Protein AF-A0AAX6NCX7-F1 (afdb_monomer)

Solvent-accessible surface area (backbone atoms only — not comparable to full-atom values): 15356 Å² total; per-residue (Å²): 140,81,82,89,71,84,80,75,79,67,71,66,63,54,55,57,52,48,56,51,50,53,52,51,50,48,52,52,42,37,77,71,72,25,29,33,39,35,42,29,60,73,48,82,56,51,70,58,30,61,74,70,73,29,43,77,45,50,47,28,77,87,44,88,51,24,52,29,73,63,57,78,76,55,36,73,68,88,48,101,63,57,67,45,56,51,61,51,48,47,51,52,44,51,45,50,51,51,49,69,64,30,75,85,61,80,78,50,75,61,33,50,52,34,44,55,49,17,49,50,53,34,37,48,74,67,27,43,48,60,92,42,73,62,68,60,99,86,52,48,84,43,83,51,103,79,39,67,31,51,35,99,44,79,68,78,67,64,36,44,58,48,41,37,56,35,17,52,77,34,79,62,16,28,68,57,33,60,74,46,36,46,39,43,82,37,91,53,26,55,45,39,42,71,60,74,70,84,80,85,56,55,36,34,35,41,26,37,47,75,42,59,80,88,44,47,45,44,52,53,43,47,49,50,51,53,53,49,48,54,52,69,38,57,86,77,57,45,33,39,38,35,37,54,72,42,67,57,31,56,70,24,70,63,44,30,52,48,54,50,51,47,63,75,47,30,64,82,54,44,25,47,69,49,106

Sequence (275 aa):
MDSLVPRYKYSESWGRTKSYFVKLEAIRHYLMGTRVIVIDPQNEYRAITESLGGQFINLSSNSKDRINPLEITADVELEEDARGFLSTKIMDVFLIIQVMLGKDKKLSANEKRAILYAIQKMYERFGITDAGYQMNAEDELVINEEFIMVGNSSQKMPTLSDLDTSMREIKDSSEIAKELEPFVNGVMDLFNGETNVDLNNDFVVFGIRDLEQSMTDVAMFICLEFIWNKIKSGDKKRRLIIVDEAWIMLKNESSGRFLEKVAKTARKFNAGLIR

pLDDT: mean 82.07, std 19.24, range [32.5, 98.12]

Organism: Priestia aryabhattai (NCBI:txid412384)

Radius of gyration: 20.55 Å; Cα contacts (8 Å, |Δi|>4): 402; chains: 1; bounding box: 65×67×47 Å

Mean predicted aligned error: 8.97 Å

InterPro domains:
  IPR027417 P-loop containing nucleoside triphosphate hydrolase [G3DSA:3.40.50.300] (13-275)
  IPR027417 P-loop containing nucleoside triphosphate hydrolase [SSF52540] (18-274)
  IPR043964 TraG, P-loop domain [PF19044] (15-271)

Secondary structure (DSSP, 8-state):
---------THHHHHHHHHHHHHHHHHHHHHTT-EEEEEETT-TTHHHHHHTT-EEEE-STT-S----TTPPPS---SSTT-TTHHHHHHHHHHHHHHHHT-TT----HHHHHHHHHHHHHHHHHTTEETTEE---TT--EEEETTEEEETTB-PPPP-HHHHHHHHHTSHHHHHHHHHHHHHHTSTTGGGSS-------SSEEEEE-TTS-TTTHHHHHHHHHHHHHHHHHHS----EEEEETTTTTGGGSHHHHHHHHHHHHHGGGGTEEEE-

Foldseek 3Di:
DDDPDDPDPPPPVVQVVVVVVVVVVQVVCVVVQAQEEEEAQACPCVVVCVVVVHAEQEQALPDPAAFALQDAFPFPPPDPVLQCSLVVSLVLVLLLLLVLLPQVDDADPLQSVLLSVLSQVLCVVLQQDSVGRDADPPWDFDDDLGDTGGHPDDRDTAFLQSSLVSQCVGPSRNVSSVSCCCCAPRSNVRNGDDGDDDSPGSYYYYYHNNDDLSCSLSSLSSSVSVVVSVLVRDDLGAYEYEYPPLVSLVSHPSSVVVLVVCCVCQVVSNYHYHD

Structure (mmCIF, N/CA/C/O backbone):
data_AF-A0AAX6NCX7-F1
#
_entry.id   AF-A0AAX6NCX7-F1
#
loop_
_atom_site.group_PDB
_atom_site.id
_atom_site.type_symbol
_atom_site.label_atom_id
_atom_site.label_alt_id
_atom_site.label_comp_id
_atom_site.label_asym_id
_atom_site.label_entity_id
_atom_site.label_seq_id
_atom_site.pdbx_PDB_ins_code
_atom_site.Cartn_x
_atom_site.Cartn_y
_atom_site.Cartn_z
_atom_site.occupancy
_atom_site.B_iso_or_equiv
_atom_site.auth_seq_id
_atom_site.auth_comp_id
_atom_site.auth_asym_id
_atom_site.auth_atom_id
_atom_site.pdbx_PDB_model_num
ATOM 1 N N . MET A 1 1 ? 40.650 43.870 -6.051 1.00 38.59 1 MET A N 1
ATOM 2 C CA . MET A 1 1 ? 40.910 42.458 -6.405 1.00 38.59 1 MET A CA 1
ATOM 3 C C . MET A 1 1 ? 39.961 41.620 -5.569 1.00 38.59 1 MET A C 1
ATOM 5 O O . MET A 1 1 ? 40.368 41.060 -4.564 1.00 38.59 1 MET A O 1
ATOM 9 N N . ASP A 1 2 ? 38.683 41.625 -5.947 1.00 35.78 2 ASP A N 1
ATOM 10 C CA . ASP A 1 2 ? 37.666 40.790 -5.313 1.00 35.78 2 ASP A CA 1
ATOM 11 C C . ASP A 1 2 ? 37.560 39.479 -6.084 1.00 35.78 2 ASP A C 1
ATOM 13 O O . ASP A 1 2 ? 37.472 39.448 -7.312 1.00 35.78 2 ASP A O 1
ATOM 17 N N . SER A 1 3 ? 37.661 38.391 -5.336 1.00 35.97 3 SER A N 1
ATOM 18 C CA . SER A 1 3 ? 37.755 37.019 -5.805 1.00 35.97 3 SER A CA 1
ATOM 19 C C . SER A 1 3 ? 36.477 36.556 -6.513 1.00 35.97 3 SER A C 1
ATOM 21 O O . SER A 1 3 ? 35.450 36.316 -5.875 1.00 35.97 3 SER A O 1
ATOM 23 N N . LEU A 1 4 ? 36.576 36.338 -7.825 1.00 47.03 4 LEU A N 1
ATOM 24 C CA . LEU A 1 4 ? 35.671 35.495 -8.606 1.00 47.03 4 LEU A CA 1
ATOM 25 C C . LEU A 1 4 ? 35.903 34.023 -8.229 1.00 47.03 4 LEU A C 1
ATOM 27 O O . LEU A 1 4 ? 36.711 33.336 -8.847 1.00 47.03 4 LEU A O 1
ATOM 31 N N . VAL A 1 5 ? 35.190 33.531 -7.216 1.00 39.12 5 VAL A N 1
ATOM 32 C CA . VAL A 1 5 ? 35.013 32.086 -7.005 1.00 39.12 5 VAL A CA 1
ATOM 33 C C . VAL A 1 5 ? 33.577 31.739 -7.397 1.00 39.12 5 VAL A C 1
ATOM 35 O O . VAL A 1 5 ? 32.645 32.165 -6.708 1.00 39.12 5 VAL A O 1
ATOM 38 N N . PRO A 1 6 ? 33.349 30.986 -8.487 1.00 38.53 6 PRO A N 1
ATOM 39 C CA . PRO A 1 6 ? 32.013 30.539 -8.846 1.00 38.53 6 PRO A CA 1
ATOM 40 C C . PRO A 1 6 ? 31.514 29.559 -7.779 1.00 38.53 6 PRO A C 1
ATOM 42 O O . PRO A 1 6 ? 32.067 28.471 -7.610 1.00 38.53 6 PRO A O 1
ATOM 45 N N . ARG A 1 7 ? 30.449 29.920 -7.055 1.00 34.31 7 ARG A N 1
ATOM 46 C CA . ARG A 1 7 ? 29.683 28.947 -6.265 1.00 34.31 7 ARG A CA 1
ATOM 47 C C . ARG A 1 7 ? 28.872 28.095 -7.236 1.00 34.31 7 ARG A C 1
ATOM 49 O O . ARG A 1 7 ? 27.743 28.437 -7.574 1.00 34.31 7 ARG A O 1
ATOM 56 N N . TYR A 1 8 ? 29.453 26.994 -7.699 1.00 36.81 8 TYR A N 1
ATOM 57 C CA . TYR A 1 8 ? 28.692 25.956 -8.384 1.00 36.81 8 TYR A CA 1
ATOM 58 C C . TYR A 1 8 ? 27.631 25.406 -7.417 1.00 36.81 8 TYR A C 1
ATOM 60 O O . TYR A 1 8 ? 27.950 24.898 -6.340 1.00 36.81 8 TYR A O 1
ATOM 68 N N . LYS A 1 9 ? 26.351 25.540 -7.782 1.00 40.66 9 LYS A N 1
ATOM 69 C CA . LYS A 1 9 ? 25.231 24.868 -7.110 1.00 40.66 9 LYS A CA 1
ATOM 70 C C . LYS A 1 9 ? 25.334 23.363 -7.388 1.00 40.66 9 LYS A C 1
ATOM 72 O O . LYS A 1 9 ? 24.826 22.874 -8.388 1.00 40.66 9 LYS A O 1
ATOM 77 N N . TYR A 1 10 ? 26.000 22.625 -6.504 1.00 36.09 10 TYR A N 1
ATOM 78 C CA . TYR A 1 10 ? 26.188 21.172 -6.624 1.00 36.09 10 TYR A CA 1
ATOM 79 C C . TYR A 1 10 ? 24.926 20.331 -6.328 1.00 36.09 10 TYR A C 1
ATOM 81 O O . TYR A 1 10 ? 24.960 19.116 -6.512 1.00 36.09 10 TYR A O 1
ATOM 89 N N . SER A 1 11 ? 23.803 20.925 -5.906 1.00 44.75 11 SER A N 1
ATOM 90 C CA . SER A 1 11 ? 22.639 20.161 -5.423 1.00 44.75 11 SER A CA 1
ATOM 91 C C . SER A 1 11 ? 21.814 19.474 -6.521 1.00 44.75 11 SER A C 1
ATOM 93 O O . SER A 1 11 ? 21.299 18.387 -6.286 1.00 44.75 11 SER A O 1
ATOM 95 N N . GLU A 1 12 ? 21.706 20.044 -7.725 1.00 39.50 12 GLU A N 1
ATOM 96 C CA . GLU A 1 12 ? 20.845 19.489 -8.793 1.00 39.50 12 GLU A CA 1
ATOM 97 C C . GLU A 1 12 ? 21.501 18.332 -9.570 1.00 39.50 12 GLU A C 1
ATOM 99 O O . GLU A 1 12 ? 20.822 17.416 -10.034 1.00 39.50 12 GLU A O 1
ATOM 104 N N . SER A 1 13 ? 22.835 18.321 -9.672 1.00 41.00 13 SER A N 1
ATOM 105 C CA . SER A 1 13 ? 23.587 17.284 -10.405 1.00 41.00 13 SER A CA 1
ATOM 106 C C . SER A 1 13 ? 23.524 15.897 -9.745 1.00 41.00 13 SER A C 1
ATOM 108 O O . SER A 1 13 ? 23.542 14.866 -10.425 1.00 41.00 13 SER A O 1
ATOM 110 N N . TRP A 1 14 ? 23.397 15.866 -8.415 1.00 48.97 14 TRP A N 1
ATOM 111 C CA . TRP A 1 14 ? 23.360 14.634 -7.627 1.00 48.97 14 TRP A CA 1
ATOM 112 C C . TRP A 1 14 ? 22.023 13.893 -7.752 1.00 48.97 14 TRP A C 1
ATOM 114 O O . TRP A 1 14 ? 22.018 12.664 -7.767 1.00 48.97 14 TRP A O 1
ATOM 124 N N . GLY A 1 15 ? 20.908 14.620 -7.904 1.00 54.19 15 GLY A N 1
ATOM 125 C CA . GLY A 1 15 ? 19.582 14.025 -8.119 1.00 54.19 15 GLY A CA 1
ATOM 126 C C . GLY A 1 15 ? 19.496 13.268 -9.447 1.00 54.19 15 GLY A C 1
ATOM 127 O O . GLY A 1 15 ? 19.152 12.089 -9.470 1.00 54.19 15 GLY A O 1
ATOM 128 N N . ARG A 1 16 ? 19.940 13.898 -10.545 1.00 58.62 16 ARG A N 1
ATOM 129 C CA . ARG A 1 16 ? 19.929 13.279 -11.886 1.00 58.62 16 ARG A CA 1
ATOM 130 C C . ARG A 1 16 ? 20.820 12.042 -11.985 1.00 58.62 16 ARG A C 1
ATOM 132 O O . ARG A 1 16 ? 20.441 11.058 -12.612 1.00 58.62 16 ARG A O 1
ATOM 139 N N . THR A 1 17 ? 21.996 12.078 -11.360 1.00 61.19 17 THR A N 1
ATOM 140 C CA . THR A 1 17 ? 22.960 10.969 -11.435 1.00 61.19 17 THR A CA 1
ATOM 141 C C . THR A 1 17 ? 22.504 9.763 -10.609 1.00 61.19 17 THR A C 1
ATOM 143 O O . THR A 1 17 ? 22.672 8.628 -11.047 1.00 61.19 17 THR A O 1
ATOM 146 N N . LYS A 1 18 ? 21.871 9.996 -9.448 1.00 71.25 18 LYS A N 1
ATOM 147 C CA . LYS A 1 18 ? 21.252 8.933 -8.643 1.00 71.25 18 LYS A CA 1
ATOM 148 C C . LYS A 1 18 ? 20.099 8.258 -9.368 1.00 71.25 18 LYS A C 1
ATOM 150 O O . LYS A 1 18 ? 20.118 7.039 -9.482 1.00 71.25 18 LYS A O 1
ATOM 155 N N . SER A 1 19 ? 19.145 9.037 -9.883 1.00 75.75 19 SER A N 1
ATOM 156 C CA . SER A 1 19 ? 18.004 8.490 -10.631 1.00 75.75 19 SER A CA 1
ATOM 157 C C . SER A 1 19 ? 18.484 7.664 -11.832 1.00 75.75 19 SER A C 1
ATOM 159 O O . SER A 1 19 ? 18.051 6.528 -12.024 1.00 75.75 19 SER A O 1
ATOM 161 N N . TYR A 1 20 ? 19.476 8.162 -12.582 1.00 83.06 20 TYR A N 1
ATOM 162 C CA . TYR A 1 20 ? 20.072 7.409 -13.688 1.00 83.06 20 TYR A CA 1
ATOM 163 C C . TYR A 1 20 ? 20.724 6.093 -13.235 1.00 83.06 20 TYR A C 1
ATOM 165 O O . TYR A 1 20 ? 20.500 5.053 -13.851 1.00 83.06 20 TYR A O 1
ATOM 173 N N . PHE A 1 21 ? 21.496 6.118 -12.145 1.00 86.38 21 PHE A N 1
ATOM 174 C CA . PHE A 1 21 ? 22.123 4.919 -11.591 1.00 86.38 21 PHE A CA 1
ATOM 175 C C . PHE A 1 21 ? 21.087 3.876 -11.146 1.00 86.38 21 PHE A C 1
ATOM 177 O O . PHE A 1 21 ? 21.208 2.709 -11.509 1.00 86.38 21 PHE A O 1
ATOM 184 N N . VAL A 1 22 ? 20.040 4.285 -10.421 1.00 88.56 22 VAL A N 1
ATOM 185 C CA . VAL A 1 22 ? 18.986 3.368 -9.953 1.00 88.56 22 VAL A CA 1
ATOM 186 C C . VAL A 1 22 ? 18.220 2.759 -11.132 1.00 88.56 22 VAL A C 1
ATOM 188 O O . VAL A 1 22 ? 17.970 1.556 -11.132 1.00 88.56 22 VAL A O 1
ATOM 191 N N . LYS A 1 23 ? 17.932 3.537 -12.185 1.00 90.88 23 LYS A N 1
ATOM 192 C CA . LYS A 1 23 ? 17.327 3.018 -13.424 1.00 90.88 23 LYS A CA 1
ATOM 193 C C . LYS A 1 23 ? 18.221 1.991 -14.117 1.00 90.88 23 LYS A C 1
ATOM 195 O O . LYS A 1 23 ? 17.721 0.964 -14.565 1.00 90.88 23 LYS A O 1
ATOM 200 N N . LEU A 1 24 ? 19.532 2.228 -14.190 1.00 91.12 24 LEU A N 1
ATOM 201 C CA . LEU A 1 24 ? 20.470 1.251 -14.752 1.00 91.12 24 LEU A CA 1
ATOM 202 C C . LEU A 1 24 ? 20.496 -0.052 -13.947 1.00 91.12 24 LEU A C 1
ATOM 204 O O . LEU A 1 24 ? 20.468 -1.130 -14.542 1.00 91.12 24 LEU A O 1
ATOM 208 N N . GLU A 1 25 ? 20.508 0.034 -12.617 1.00 92.00 25 GLU A N 1
ATOM 209 C CA . GLU A 1 25 ? 20.438 -1.145 -11.750 1.00 92.00 25 GLU A CA 1
ATOM 210 C C . GLU A 1 25 ? 19.113 -1.897 -11.932 1.00 92.00 25 GLU A C 1
ATOM 212 O O . GLU A 1 25 ? 19.124 -3.120 -12.076 1.00 92.00 25 GLU A O 1
ATOM 217 N N . ALA A 1 26 ? 17.986 -1.183 -12.037 1.00 93.31 26 ALA A N 1
ATOM 218 C CA . ALA A 1 26 ? 16.680 -1.770 -12.333 1.00 93.31 26 ALA A CA 1
ATOM 219 C C . ALA A 1 26 ? 16.715 -2.605 -13.626 1.00 93.31 26 ALA A C 1
ATOM 221 O O . ALA A 1 26 ? 16.382 -3.789 -13.615 1.00 93.31 26 ALA A O 1
ATOM 222 N N . ILE A 1 27 ? 17.199 -2.026 -14.730 1.00 93.81 27 ILE A N 1
ATOM 223 C CA . ILE A 1 27 ? 17.315 -2.725 -16.021 1.00 93.81 27 ILE A CA 1
ATOM 224 C C . ILE A 1 27 ? 18.247 -3.926 -15.904 1.00 93.81 27 ILE A C 1
ATOM 226 O O . ILE A 1 27 ? 17.944 -5.006 -16.401 1.00 93.81 27 ILE A O 1
ATOM 230 N N . ARG A 1 28 ? 19.403 -3.753 -15.259 1.00 93.81 28 ARG A N 1
ATOM 231 C CA . ARG A 1 28 ? 20.398 -4.815 -15.129 1.00 93.81 28 ARG A CA 1
ATOM 232 C C . ARG A 1 28 ? 19.829 -6.016 -14.381 1.00 93.81 28 ARG A C 1
ATOM 234 O O . ARG A 1 28 ? 19.991 -7.143 -14.842 1.00 93.81 28 ARG A O 1
ATOM 241 N N . HIS A 1 29 ? 19.155 -5.780 -13.259 1.00 93.88 29 HIS A N 1
ATOM 242 C CA . HIS A 1 29 ? 18.494 -6.832 -12.494 1.00 93.88 29 HIS A CA 1
ATOM 243 C C . HIS A 1 29 ? 17.383 -7.506 -13.304 1.00 93.88 29 HIS A C 1
ATOM 245 O O . HIS A 1 29 ? 17.317 -8.738 -13.321 1.00 93.88 29 HIS A O 1
ATOM 251 N N . TYR A 1 30 ? 16.581 -6.721 -14.027 1.00 95.25 30 TYR A N 1
ATOM 252 C CA . TYR A 1 30 ? 15.558 -7.237 -14.934 1.00 95.25 30 TYR A CA 1
ATOM 253 C C . TYR A 1 30 ? 16.143 -8.179 -15.995 1.00 95.25 30 TYR A C 1
ATOM 255 O O . TYR A 1 30 ? 15.719 -9.327 -16.111 1.00 95.25 30 TYR A O 1
ATOM 263 N N . LEU A 1 31 ? 17.211 -7.761 -16.683 1.00 93.56 31 LEU A N 1
ATOM 264 C CA . LEU A 1 31 ? 17.919 -8.583 -17.67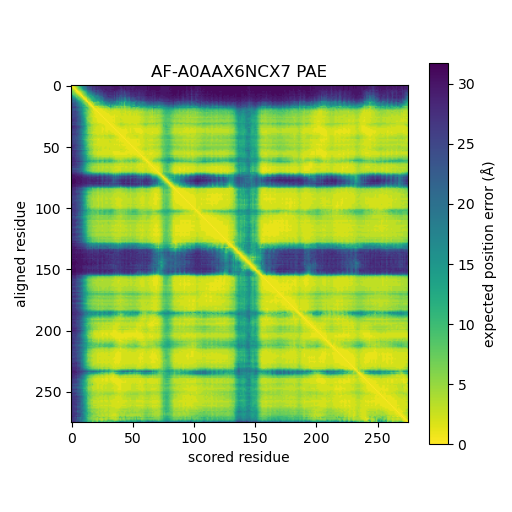4 1.00 93.56 31 LEU A CA 1
ATOM 265 C C . LEU A 1 31 ? 18.564 -9.846 -17.072 1.00 93.56 31 LEU A C 1
ATOM 267 O O . LEU A 1 31 ? 18.810 -10.814 -17.788 1.00 93.56 31 LEU A O 1
ATOM 271 N N . MET A 1 32 ? 18.828 -9.864 -15.762 1.00 94.19 32 MET A N 1
ATOM 272 C CA . MET A 1 32 ? 19.304 -11.042 -15.021 1.00 94.19 32 MET A CA 1
ATOM 273 C C . MET A 1 32 ? 18.166 -11.968 -14.546 1.00 94.19 32 MET A C 1
ATOM 275 O O . MET A 1 32 ? 18.411 -12.902 -13.774 1.00 94.19 32 MET A O 1
ATOM 279 N N . GLY A 1 33 ? 16.923 -11.715 -14.967 1.00 92.50 33 GLY A N 1
ATOM 280 C CA . GLY A 1 33 ? 15.745 -12.493 -14.579 1.00 92.50 33 GLY A CA 1
ATOM 281 C C . GLY A 1 33 ? 15.254 -12.200 -13.159 1.00 92.50 33 GLY A C 1
ATOM 282 O O . GLY A 1 33 ? 14.665 -13.071 -12.520 1.00 92.50 33 GLY A O 1
ATOM 283 N N . THR A 1 34 ? 15.554 -11.015 -12.618 1.00 94.56 34 THR A N 1
ATOM 284 C CA . THR A 1 34 ? 14.954 -10.517 -11.369 1.00 94.56 34 THR A CA 1
ATOM 285 C C . THR A 1 34 ? 13.698 -9.728 -11.709 1.00 94.56 34 THR A C 1
ATOM 287 O O . THR A 1 34 ? 13.757 -8.827 -12.539 1.00 94.56 34 THR A O 1
ATOM 290 N N . ARG A 1 35 ? 12.581 -10.008 -11.037 1.00 95.06 35 ARG A N 1
ATOM 291 C CA . ARG A 1 35 ? 11.376 -9.181 -11.156 1.00 95.06 35 ARG A CA 1
ATOM 292 C C . ARG A 1 35 ? 11.629 -7.807 -10.549 1.00 95.06 35 ARG A C 1
ATOM 294 O O . ARG A 1 35 ? 12.126 -7.730 -9.429 1.00 95.06 35 ARG A O 1
ATOM 301 N N . VAL A 1 36 ? 11.287 -6.735 -11.245 1.00 97.00 36 VAL A N 1
ATOM 302 C CA . VAL A 1 36 ? 11.497 -5.362 -10.776 1.00 97.00 36 VAL A CA 1
ATOM 303 C C . VAL A 1 36 ? 10.154 -4.703 -10.530 1.00 97.00 36 VAL A C 1
ATOM 305 O O . VAL A 1 36 ? 9.281 -4.728 -11.390 1.00 97.00 36 VAL A O 1
ATOM 308 N N . ILE A 1 37 ? 9.998 -4.111 -9.349 1.00 97.56 37 ILE A N 1
ATOM 309 C CA . ILE A 1 37 ? 8.796 -3.382 -8.961 1.00 97.56 37 ILE A CA 1
ATOM 310 C C . ILE A 1 37 ? 9.221 -2.003 -8.470 1.00 97.56 37 ILE A C 1
ATOM 312 O O . ILE A 1 37 ? 10.037 -1.906 -7.554 1.00 97.56 37 ILE A O 1
ATOM 316 N N . VAL A 1 38 ? 8.683 -0.941 -9.065 1.00 97.88 38 VAL A N 1
ATOM 317 C CA . VAL A 1 38 ? 9.048 0.445 -8.740 1.00 97.88 38 VAL A CA 1
ATOM 318 C C . VAL A 1 38 ? 7.830 1.217 -8.248 1.00 97.88 38 VAL A C 1
ATOM 320 O O . VAL A 1 38 ? 6.771 1.153 -8.864 1.00 97.88 38 VAL A O 1
ATOM 323 N N . ILE A 1 39 ? 7.986 1.976 -7.166 1.00 97.75 39 ILE A N 1
ATOM 324 C CA . ILE A 1 39 ? 7.060 3.039 -6.761 1.00 97.75 39 ILE A CA 1
ATOM 325 C C . ILE A 1 39 ? 7.680 4.362 -7.209 1.00 97.75 39 ILE A C 1
ATOM 327 O O . ILE A 1 39 ? 8.753 4.727 -6.730 1.00 97.75 39 ILE A O 1
ATOM 331 N N . ASP A 1 40 ? 7.023 5.047 -8.142 1.00 96.25 40 ASP A N 1
ATOM 332 C CA . ASP A 1 40 ? 7.559 6.198 -8.867 1.00 96.25 40 ASP A CA 1
ATOM 333 C C . ASP A 1 40 ? 6.640 7.427 -8.717 1.00 96.25 40 ASP A C 1
ATOM 335 O O . ASP A 1 40 ? 5.631 7.561 -9.424 1.00 96.25 40 ASP A O 1
ATOM 339 N N . PRO A 1 41 ? 6.970 8.362 -7.809 1.00 94.62 41 PRO A N 1
ATOM 340 C CA . PRO A 1 41 ? 6.181 9.569 -7.611 1.00 94.62 41 PRO A CA 1
ATOM 341 C C . PRO A 1 41 ? 6.337 10.620 -8.710 1.00 94.62 41 PRO A C 1
ATOM 343 O O . PRO A 1 41 ? 5.601 11.603 -8.703 1.00 94.62 41 PRO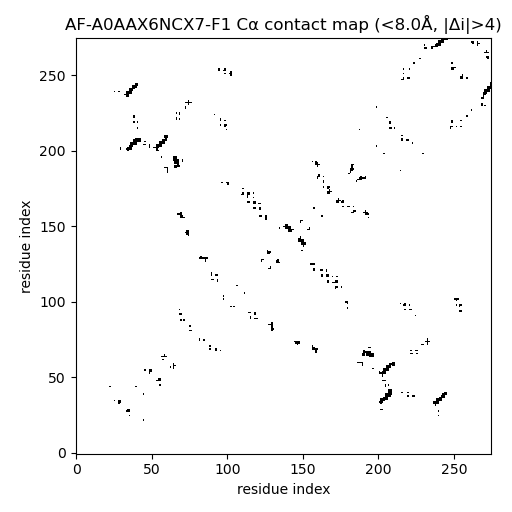 A O 1
ATOM 346 N N . GLN A 1 42 ? 7.266 10.452 -9.653 1.00 93.06 42 GLN A N 1
ATOM 347 C CA . GLN A 1 42 ? 7.549 11.449 -10.691 1.00 93.06 42 GLN A CA 1
ATOM 348 C C . GLN A 1 42 ? 7.252 10.942 -12.112 1.00 93.06 42 GLN A C 1
ATOM 350 O O . GLN A 1 42 ? 7.383 11.700 -13.077 1.00 93.06 42 GLN A O 1
ATOM 355 N N . ASN A 1 43 ? 6.781 9.697 -12.257 1.00 93.94 43 ASN A N 1
ATOM 356 C CA . ASN A 1 43 ? 6.578 8.995 -13.533 1.00 93.94 43 ASN A CA 1
ATOM 357 C C . ASN A 1 43 ? 7.846 8.979 -14.415 1.00 93.94 43 ASN A C 1
ATOM 359 O O . ASN A 1 43 ? 7.778 8.945 -15.648 1.00 93.94 43 ASN A O 1
ATOM 363 N N . GLU A 1 44 ? 9.009 9.001 -13.774 1.00 93.75 44 GLU A N 1
ATOM 364 C CA . GLU A 1 44 ? 10.337 8.968 -14.368 1.00 93.75 44 GLU A CA 1
ATOM 365 C C . GLU A 1 44 ? 10.714 7.608 -14.991 1.00 93.75 44 GLU A C 1
ATOM 367 O O . GLU A 1 44 ? 11.648 7.540 -15.801 1.00 93.75 44 GLU A O 1
ATOM 372 N N . TYR A 1 45 ? 9.999 6.539 -14.629 1.00 94.81 45 TYR A N 1
ATOM 373 C CA . TYR A 1 45 ? 10.175 5.169 -15.117 1.00 94.81 45 TYR A CA 1
ATOM 374 C C . TYR A 1 45 ? 9.160 4.781 -16.203 1.00 94.81 45 TYR A C 1
ATOM 376 O O . TYR A 1 45 ? 9.263 3.698 -16.780 1.00 94.81 45 TYR A O 1
ATOM 384 N N . ARG A 1 46 ? 8.195 5.645 -16.546 1.00 95.12 46 ARG A N 1
ATOM 385 C CA . ARG A 1 46 ? 7.151 5.321 -17.536 1.00 95.12 46 ARG A CA 1
ATOM 386 C C . ARG A 1 46 ? 7.727 4.887 -18.887 1.00 95.12 46 ARG A C 1
ATOM 388 O O . ARG A 1 46 ? 7.444 3.788 -19.350 1.00 95.12 46 ARG A O 1
ATOM 395 N N . ALA A 1 47 ? 8.582 5.719 -19.484 1.00 93.94 47 ALA A N 1
ATOM 396 C CA . ALA A 1 47 ? 9.129 5.462 -20.818 1.00 93.94 47 ALA A CA 1
ATOM 397 C C . ALA A 1 47 ? 9.941 4.158 -20.883 1.00 93.94 47 ALA A C 1
ATOM 399 O O . ALA A 1 47 ? 9.907 3.444 -21.887 1.00 93.94 47 ALA A O 1
ATOM 400 N N . ILE A 1 48 ? 10.665 3.827 -19.808 1.00 94.31 48 ILE A N 1
ATOM 401 C CA . ILE A 1 48 ? 11.445 2.591 -19.766 1.00 94.31 48 ILE A CA 1
ATOM 402 C C . ILE A 1 48 ? 10.569 1.361 -19.549 1.00 94.31 48 ILE A C 1
ATOM 404 O O . ILE A 1 48 ? 10.812 0.334 -20.171 1.00 94.31 48 ILE A O 1
ATOM 408 N N . THR A 1 49 ? 9.519 1.489 -18.738 1.00 96.25 49 THR A N 1
ATOM 409 C CA . THR A 1 49 ? 8.520 0.434 -18.538 1.00 96.25 49 THR A CA 1
ATOM 410 C C . THR A 1 49 ? 7.889 0.054 -19.872 1.00 96.25 49 THR A C 1
ATOM 412 O O . THR A 1 49 ? 7.912 -1.112 -20.251 1.00 96.25 49 THR A O 1
ATOM 415 N N . GLU A 1 50 ? 7.426 1.047 -20.634 1.00 95.00 50 GLU A N 1
ATOM 416 C CA . GLU A 1 50 ? 6.838 0.848 -21.964 1.00 95.00 50 GLU A CA 1
ATOM 417 C C . GLU A 1 50 ? 7.848 0.220 -22.945 1.00 95.00 50 GLU A C 1
ATOM 419 O O . GLU A 1 50 ? 7.513 -0.716 -23.669 1.00 95.00 50 GLU A O 1
ATOM 424 N N . SER A 1 51 ? 9.109 0.669 -22.923 1.00 94.81 51 SER A N 1
ATOM 425 C CA . SER A 1 51 ? 10.169 0.141 -23.800 1.00 94.81 51 SER A CA 1
ATOM 426 C C . SER A 1 51 ? 10.544 -1.317 -23.506 1.00 94.81 51 SER A C 1
ATOM 428 O O . SER A 1 51 ? 10.969 -2.032 -24.410 1.00 94.81 51 SER A O 1
ATOM 430 N N . LEU A 1 52 ? 10.411 -1.755 -22.251 1.00 94.62 52 LEU A N 1
ATOM 431 C CA . LEU A 1 52 ? 10.716 -3.121 -21.816 1.00 94.62 52 LEU A CA 1
ATOM 432 C C . LEU A 1 52 ? 9.506 -4.068 -21.907 1.00 94.62 52 LEU A C 1
ATOM 434 O O . LEU A 1 52 ? 9.634 -5.236 -21.551 1.00 94.62 52 LEU A O 1
ATOM 438 N N . GLY A 1 53 ? 8.337 -3.595 -22.362 1.00 95.69 53 GLY A N 1
ATOM 439 C CA . GLY A 1 53 ? 7.095 -4.380 -22.316 1.00 95.69 53 GLY A CA 1
ATOM 440 C C . GLY A 1 53 ? 6.592 -4.628 -20.886 1.00 95.69 53 GLY A C 1
ATOM 441 O O . GLY A 1 53 ? 5.880 -5.601 -20.625 1.00 95.69 53 GLY A O 1
ATOM 442 N N . GLY A 1 54 ? 6.998 -3.768 -19.952 1.00 96.62 54 GLY A N 1
ATOM 443 C CA . GLY A 1 54 ? 6.566 -3.787 -18.564 1.00 96.62 54 GLY A CA 1
ATOM 444 C C . GLY A 1 54 ? 5.139 -3.273 -18.380 1.00 96.62 54 GLY A C 1
ATOM 445 O O . GLY A 1 54 ? 4.504 -2.749 -19.297 1.00 96.62 54 GLY A O 1
ATOM 446 N N . GLN A 1 55 ? 4.643 -3.392 -17.156 1.00 97.38 55 GLN A N 1
ATOM 447 C CA . GLN A 1 55 ? 3.324 -2.924 -16.750 1.00 97.38 55 GLN A CA 1
ATOM 448 C C . GLN A 1 55 ? 3.447 -1.596 -16.002 1.00 97.38 55 GLN A C 1
ATOM 450 O O . GLN A 1 55 ? 4.078 -1.519 -14.949 1.00 97.38 55 GLN A O 1
ATOM 455 N N . PHE A 1 56 ? 2.821 -0.545 -16.531 1.00 97.19 56 PHE A N 1
ATOM 456 C CA . PHE A 1 56 ? 2.712 0.738 -15.844 1.00 97.19 56 PHE A CA 1
ATOM 457 C C . PHE A 1 56 ? 1.317 0.875 -15.229 1.00 97.19 56 PHE A C 1
ATOM 459 O O . PHE A 1 56 ? 0.337 1.027 -15.955 1.00 97.19 56 PHE A O 1
ATOM 466 N N . ILE A 1 57 ? 1.243 0.835 -13.902 1.00 96.19 57 ILE A N 1
ATOM 467 C CA . ILE A 1 57 ? 0.023 1.030 -13.118 1.00 96.19 57 ILE A CA 1
ATOM 468 C C . ILE A 1 57 ? -0.061 2.514 -12.769 1.00 96.19 57 ILE A C 1
ATOM 470 O O . ILE A 1 57 ? 0.786 3.037 -12.044 1.00 96.19 57 ILE A O 1
ATOM 474 N N . ASN A 1 58 ? -1.064 3.211 -13.299 1.00 94.12 58 ASN A N 1
ATOM 475 C CA . ASN A 1 58 ? -1.224 4.643 -13.083 1.00 94.12 58 ASN A CA 1
ATOM 476 C C . ASN A 1 58 ? -2.221 4.900 -11.956 1.00 94.12 58 ASN A C 1
ATOM 478 O O . ASN A 1 58 ? -3.427 4.838 -12.162 1.00 94.12 58 ASN A O 1
ATOM 482 N N . LEU A 1 59 ? -1.740 5.258 -10.776 1.00 91.56 59 LEU A N 1
ATOM 483 C CA . LEU A 1 59 ? -2.580 5.598 -9.636 1.00 91.56 59 LEU A CA 1
ATOM 484 C C . LEU A 1 59 ? -2.882 7.098 -9.659 1.00 91.56 59 LEU A C 1
ATOM 486 O O . LEU A 1 59 ? -2.065 7.933 -9.281 1.00 91.56 59 LEU A O 1
ATOM 490 N N . SER A 1 60 ? -4.074 7.433 -10.146 1.00 88.12 60 SER A N 1
ATOM 491 C CA . SER A 1 60 ? -4.580 8.804 -10.258 1.00 88.12 60 SER A CA 1
ATOM 492 C C . SER A 1 60 ? -6.104 8.808 -10.219 1.00 88.12 60 SER A C 1
ATOM 494 O O . SER A 1 60 ? -6.724 7.809 -10.587 1.00 88.12 60 SER A O 1
ATOM 496 N N . SER A 1 61 ? -6.719 9.936 -9.858 1.00 80.06 61 SER A N 1
ATOM 497 C CA . SER A 1 61 ? -8.185 10.052 -9.769 1.00 80.06 61 SER A CA 1
ATOM 498 C C . SER A 1 61 ? -8.905 9.710 -11.086 1.00 80.06 61 SER A C 1
ATOM 500 O O . SER A 1 61 ? -10.013 9.188 -11.066 1.00 80.06 61 SER A O 1
ATOM 502 N N . ASN A 1 62 ? -8.258 9.934 -12.238 1.00 81.50 62 ASN A N 1
ATOM 503 C CA . ASN A 1 62 ? -8.815 9.633 -13.565 1.00 81.50 62 ASN A CA 1
ATOM 504 C C . ASN A 1 62 ? -8.477 8.226 -14.084 1.00 81.50 62 ASN A C 1
ATOM 506 O O . ASN A 1 62 ? -8.977 7.824 -15.137 1.00 81.50 62 ASN A O 1
ATOM 510 N N . SER A 1 63 ? -7.595 7.491 -13.404 1.00 85.50 63 SER A N 1
ATOM 511 C CA . SER A 1 63 ? -7.261 6.125 -13.802 1.00 85.50 63 SER A CA 1
ATOM 512 C C . SER A 1 63 ? -8.377 5.161 -13.429 1.00 85.50 63 SER A C 1
ATOM 514 O O . SER A 1 63 ? -9.187 5.445 -12.547 1.00 85.50 63 SER A O 1
ATOM 516 N N . LYS A 1 64 ? -8.389 3.994 -14.072 1.00 87.00 64 LYS A N 1
ATOM 517 C CA . LYS A 1 64 ? -9.197 2.846 -13.647 1.00 87.00 64 LYS A CA 1
ATOM 518 C C . LYS A 1 64 ? -8.465 1.965 -12.642 1.00 87.00 64 LYS A C 1
ATOM 520 O O . LYS A 1 64 ? -9.129 1.188 -11.973 1.00 87.00 64 LYS A O 1
ATOM 525 N N . ASP A 1 65 ? -7.146 2.095 -12.532 1.00 92.19 65 ASP A N 1
ATOM 526 C CA . ASP A 1 65 ? -6.330 1.279 -11.637 1.00 92.19 65 ASP A CA 1
ATOM 527 C C . ASP A 1 65 ? -6.659 1.607 -10.177 1.00 92.19 65 ASP A C 1
ATOM 529 O O . ASP A 1 65 ? -6.730 2.778 -9.784 1.00 92.19 65 ASP A O 1
ATOM 533 N N . ARG A 1 66 ? -6.893 0.570 -9.379 1.00 91.12 66 ARG A N 1
ATOM 534 C CA . ARG A 1 66 ? -7.301 0.655 -7.978 1.00 91.12 66 ARG A CA 1
ATOM 535 C C . ARG A 1 66 ? -6.546 -0.384 -7.161 1.00 91.12 66 ARG A C 1
ATOM 537 O O . ARG A 1 66 ? -6.321 -1.506 -7.612 1.00 91.12 66 ARG A O 1
ATOM 544 N N . ILE A 1 67 ? -6.183 0.010 -5.945 1.00 92.31 67 ILE A N 1
ATOM 545 C CA . ILE A 1 67 ? -5.628 -0.867 -4.914 1.00 92.31 67 ILE A CA 1
ATOM 546 C C . ILE A 1 67 ? -6.488 -0.676 -3.674 1.00 92.31 67 ILE A C 1
ATOM 548 O O . ILE A 1 67 ? -6.602 0.444 -3.175 1.00 92.31 67 ILE A O 1
ATOM 552 N N . ASN A 1 68 ? -7.070 -1.761 -3.179 1.00 93.25 68 ASN A N 1
ATOM 553 C CA . ASN A 1 68 ? -7.831 -1.760 -1.945 1.00 93.25 68 ASN A CA 1
ATOM 554 C C . ASN A 1 68 ? -6.890 -1.967 -0.743 1.00 93.25 68 ASN A C 1
ATOM 556 O O . ASN A 1 68 ? -6.387 -3.076 -0.548 1.00 93.25 68 ASN A O 1
ATOM 560 N N . PRO A 1 69 ? -6.685 -0.962 0.128 1.00 93.56 69 PRO A N 1
ATOM 561 C CA . PRO A 1 69 ? -5.853 -1.113 1.319 1.00 93.56 69 PRO A CA 1
ATOM 562 C C . PRO A 1 69 ? -6.432 -2.106 2.339 1.00 93.56 69 PRO A C 1
ATOM 564 O O . PRO A 1 69 ? -5.719 -2.534 3.246 1.00 93.56 69 PRO A O 1
ATOM 567 N N . LEU A 1 70 ? -7.708 -2.484 2.219 1.00 94.06 70 LEU A N 1
ATOM 568 C CA . LEU A 1 70 ? -8.390 -3.435 3.099 1.00 94.06 70 LEU A CA 1
ATOM 569 C C . LEU A 1 70 ? -8.436 -4.862 2.527 1.00 94.06 70 LEU A C 1
ATOM 571 O O . LEU A 1 70 ? -8.944 -5.766 3.184 1.00 94.06 70 LEU A O 1
ATOM 575 N N . GLU A 1 71 ? -7.898 -5.094 1.326 1.00 89.06 71 GLU A N 1
ATOM 576 C C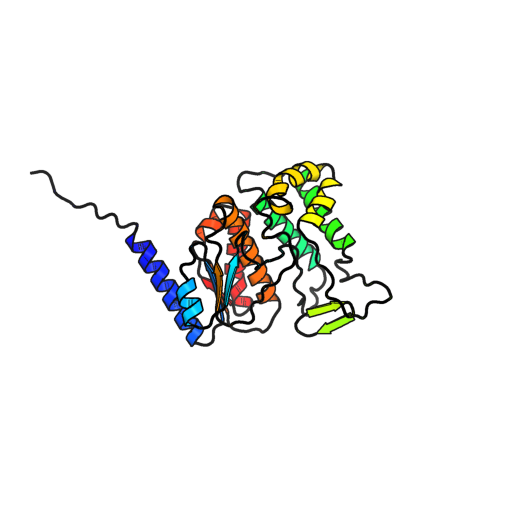A . GLU A 1 71 ? -7.818 -6.443 0.761 1.00 89.06 71 GLU A CA 1
ATOM 577 C C . GLU A 1 71 ? -6.890 -7.327 1.603 1.00 89.06 71 GLU A C 1
ATOM 579 O O . GLU A 1 71 ? -5.789 -6.925 2.001 1.00 89.06 71 GLU A O 1
ATOM 584 N N . ILE A 1 72 ? -7.328 -8.560 1.846 1.00 82.00 72 ILE A N 1
ATOM 585 C CA . ILE A 1 72 ? -6.499 -9.617 2.421 1.00 82.00 72 ILE A CA 1
ATOM 586 C C . ILE A 1 72 ? -5.980 -10.478 1.275 1.00 82.00 72 ILE A C 1
ATOM 588 O O . ILE A 1 72 ? -6.757 -11.086 0.544 1.00 82.00 72 ILE A O 1
ATOM 592 N N . THR A 1 73 ? -4.658 -10.548 1.124 1.00 69.94 73 THR A N 1
ATOM 593 C CA . THR A 1 73 ? -4.035 -11.435 0.140 1.00 69.94 73 THR A CA 1
ATOM 594 C C . THR A 1 73 ? -4.089 -12.876 0.628 1.00 69.94 73 THR A C 1
ATOM 596 O O . THR A 1 73 ? -3.587 -13.204 1.706 1.00 69.94 73 THR A O 1
ATOM 599 N N . ALA A 1 74 ? -4.695 -13.718 -0.193 1.00 54.16 74 ALA A N 1
ATOM 600 C CA . ALA A 1 74 ? -4.919 -15.128 0.032 1.00 54.16 74 ALA A CA 1
ATOM 601 C C . ALA A 1 74 ? -3.669 -15.973 -0.260 1.00 54.16 74 ALA A C 1
ATOM 603 O O . ALA A 1 74 ? -3.679 -16.734 -1.201 1.00 54.16 74 ALA A O 1
ATOM 604 N N . ASP A 1 75 ? -2.615 -15.844 0.542 1.00 51.53 75 ASP A N 1
ATOM 605 C CA . ASP A 1 75 ? -1.614 -16.912 0.701 1.00 51.53 75 ASP A CA 1
ATOM 606 C C . ASP A 1 75 ? -1.027 -16.795 2.105 1.00 51.53 75 ASP A C 1
ATOM 608 O O . ASP A 1 75 ? 0.119 -16.410 2.353 1.00 51.53 75 ASP A O 1
ATOM 612 N N . VAL A 1 76 ? -1.880 -17.106 3.069 1.00 45.22 76 VAL A N 1
ATOM 613 C CA . VAL A 1 76 ? -1.391 -17.713 4.292 1.00 45.22 76 VAL A CA 1
ATOM 614 C C . VAL A 1 76 ? -1.119 -19.156 3.881 1.00 45.22 76 VAL A C 1
ATOM 616 O O . VAL A 1 76 ? -2.012 -19.996 3.990 1.00 45.22 76 VAL A O 1
ATOM 619 N N . GLU A 1 77 ? 0.064 -19.444 3.314 1.00 42.22 77 GLU A N 1
ATOM 620 C CA . GLU A 1 77 ? 0.567 -20.821 3.339 1.00 42.22 77 GLU A CA 1
ATOM 621 C C . GLU A 1 77 ? 0.305 -21.309 4.767 1.00 42.22 77 GLU A C 1
ATOM 623 O O . GLU A 1 77 ? 0.651 -20.629 5.737 1.00 42.22 77 GLU A O 1
ATOM 628 N N . LEU A 1 78 ? -0.435 -22.412 4.861 1.00 42.88 78 LEU A N 1
ATOM 629 C CA . LEU A 1 78 ? -0.890 -23.071 6.080 1.00 42.88 78 LEU A CA 1
ATOM 630 C C . LEU A 1 78 ? 0.312 -23.600 6.881 1.00 42.88 78 LEU A C 1
ATOM 632 O O . LEU A 1 78 ? 0.446 -24.799 7.106 1.00 42.88 78 LEU A O 1
ATOM 636 N N . GLU A 1 79 ? 1.210 -22.719 7.299 1.00 39.94 79 GLU A N 1
ATOM 637 C CA . GLU A 1 79 ? 2.094 -22.962 8.420 1.00 39.94 79 GLU A CA 1
ATOM 638 C C . GLU A 1 79 ? 1.350 -22.622 9.717 1.00 39.94 79 GLU A C 1
ATOM 640 O O . GLU A 1 79 ? 0.292 -21.986 9.731 1.00 39.94 79 GLU A O 1
ATOM 645 N N . GLU A 1 80 ? 1.913 -23.075 10.832 1.00 43.31 80 GLU A N 1
ATOM 646 C CA . GLU A 1 80 ? 1.381 -23.013 12.200 1.00 43.31 80 GLU A CA 1
ATOM 647 C C . GLU A 1 80 ? 0.959 -21.592 12.680 1.00 43.31 80 GLU A C 1
ATOM 649 O O . GLU A 1 80 ? 0.347 -21.461 13.743 1.00 43.31 80 GLU A O 1
ATOM 654 N N . ASP A 1 81 ? 1.208 -20.557 11.863 1.00 45.78 81 ASP A N 1
ATOM 655 C CA . ASP A 1 81 ? 0.948 -19.116 12.020 1.00 45.78 81 ASP A CA 1
ATOM 656 C C . ASP A 1 81 ? -0.360 -18.598 11.369 1.00 45.78 81 ASP A C 1
ATOM 658 O O . ASP A 1 81 ? -0.628 -17.395 11.390 1.00 45.78 81 ASP A O 1
ATOM 662 N N . ALA A 1 82 ? -1.241 -19.461 10.838 1.00 49.41 82 ALA A N 1
ATOM 663 C CA . ALA A 1 82 ? -2.557 -19.020 10.336 1.00 49.41 82 ALA A CA 1
ATOM 664 C C . ALA A 1 82 ? -3.425 -18.310 11.403 1.00 49.41 82 ALA A C 1
ATOM 666 O O . ALA A 1 82 ? -4.384 -17.611 11.081 1.00 49.41 82 ALA A O 1
ATOM 667 N N . ARG A 1 83 ? -3.070 -18.438 12.688 1.00 54.22 83 ARG A N 1
ATOM 668 C CA . ARG A 1 83 ? -3.639 -17.643 13.781 1.00 54.22 83 ARG A CA 1
ATOM 669 C C . ARG A 1 83 ? -3.004 -16.250 13.789 1.00 54.22 83 ARG A C 1
ATOM 671 O O . ARG A 1 83 ? -1.841 -16.101 14.142 1.00 54.22 83 ARG A O 1
ATOM 678 N N . GLY A 1 84 ? -3.789 -15.217 13.483 1.00 69.69 84 GLY A N 1
ATOM 679 C CA . GLY A 1 84 ? -3.357 -13.820 13.603 1.00 69.69 84 GLY A CA 1
ATOM 680 C C . GLY A 1 84 ? -3.063 -13.102 12.283 1.00 69.69 84 GLY A C 1
ATOM 681 O O . GLY A 1 84 ? -2.570 -11.967 12.312 1.00 69.69 84 GLY A O 1
ATOM 682 N N . PHE A 1 85 ? -3.398 -13.693 11.128 1.00 77.50 85 PHE A N 1
ATOM 683 C CA . PHE A 1 85 ? -3.360 -12.974 9.845 1.00 77.50 85 PHE A CA 1
ATOM 684 C C . PHE A 1 85 ? -4.274 -11.739 9.889 1.00 77.50 85 PHE A C 1
ATOM 686 O O . PHE A 1 85 ? -3.861 -10.646 9.495 1.00 77.50 85 PHE A O 1
ATOM 693 N N . LEU A 1 86 ? -5.483 -11.889 10.448 1.00 82.81 86 LEU A N 1
ATOM 694 C CA . LEU A 1 86 ? -6.443 -10.802 10.577 1.00 82.81 86 LEU A CA 1
ATOM 695 C C . LEU A 1 86 ? -5.928 -9.756 11.562 1.00 82.81 86 LEU A C 1
ATOM 697 O O . LEU A 1 86 ? -5.979 -8.569 11.264 1.00 82.81 86 LEU A O 1
ATOM 701 N N . SER A 1 87 ? -5.351 -10.179 12.688 1.00 86.50 87 SER A N 1
ATOM 702 C CA . SER A 1 87 ? -4.686 -9.263 13.625 1.00 86.50 87 SER A CA 1
ATOM 703 C C . SER A 1 87 ? -3.584 -8.435 12.947 1.00 86.50 87 SER A C 1
ATOM 705 O O . SER A 1 87 ? -3.502 -7.223 13.151 1.00 86.50 87 SER A O 1
ATOM 707 N N . THR A 1 88 ? -2.766 -9.058 12.093 1.00 85.38 88 THR A N 1
ATOM 708 C CA . THR A 1 88 ? -1.740 -8.354 11.306 1.00 85.38 88 THR A CA 1
ATOM 709 C C . THR A 1 88 ? -2.378 -7.361 10.340 1.00 85.38 88 THR A C 1
ATOM 711 O O . THR A 1 88 ? -1.984 -6.195 10.323 1.00 85.38 88 THR A O 1
ATOM 714 N N . LYS A 1 89 ? -3.415 -7.780 9.604 1.00 89.25 89 LYS A N 1
ATOM 715 C CA . LYS A 1 89 ? -4.119 -6.898 8.671 1.00 89.25 89 LYS A CA 1
ATOM 716 C C . LYS A 1 89 ? -4.802 -5.729 9.382 1.00 89.25 89 LYS A C 1
ATOM 718 O O . LYS A 1 89 ? -4.713 -4.606 8.902 1.00 89.25 89 LYS A O 1
ATOM 723 N N . ILE A 1 90 ? -5.435 -5.950 10.534 1.00 92.56 90 ILE A N 1
ATOM 724 C CA . ILE A 1 90 ? -6.041 -4.888 11.352 1.00 92.56 90 ILE A CA 1
ATOM 725 C C . ILE A 1 90 ? -4.987 -3.837 11.717 1.00 92.56 90 ILE A C 1
ATOM 727 O O . ILE A 1 90 ? -5.248 -2.639 11.609 1.00 92.56 90 ILE A O 1
ATOM 731 N N . MET A 1 91 ? -3.788 -4.273 12.112 1.00 91.69 91 MET A N 1
ATOM 732 C CA . MET A 1 91 ? -2.687 -3.364 12.427 1.00 91.69 91 MET A CA 1
ATOM 733 C C . MET A 1 91 ? -2.174 -2.614 11.194 1.00 91.69 91 MET A C 1
ATOM 735 O O . MET A 1 91 ? -1.908 -1.417 11.295 1.00 91.69 91 MET A O 1
ATOM 739 N N . ASP A 1 92 ? -2.068 -3.275 10.041 1.00 91.19 92 ASP A N 1
ATOM 740 C CA . ASP A 1 92 ? -1.654 -2.633 8.790 1.00 91.19 92 ASP A CA 1
ATOM 741 C C . ASP A 1 92 ? -2.688 -1.576 8.349 1.00 91.19 92 ASP A C 1
ATOM 743 O O . ASP A 1 92 ? -2.319 -0.432 8.085 1.00 91.19 92 ASP A O 1
ATOM 747 N N . VAL A 1 93 ? -3.990 -1.888 8.400 1.00 95.00 93 VAL A N 1
ATOM 748 C CA . VAL A 1 93 ? -5.074 -0.920 8.135 1.00 95.00 93 VAL A CA 1
ATOM 749 C C . VAL A 1 93 ? -5.035 0.246 9.122 1.00 95.00 93 VAL A C 1
ATOM 751 O O . VAL A 1 93 ? -5.179 1.402 8.726 1.00 95.00 93 VAL A O 1
ATOM 754 N N . PHE A 1 94 ? -4.794 -0.023 10.406 1.00 95.75 94 PHE A N 1
ATOM 755 C CA . PHE A 1 94 ? -4.643 1.033 11.402 1.00 95.75 94 PHE A CA 1
ATOM 756 C C . PHE A 1 94 ? -3.470 1.971 11.069 1.00 95.75 94 PHE A C 1
ATOM 758 O O . PHE A 1 94 ? -3.618 3.189 11.174 1.00 95.75 94 PHE A O 1
ATOM 765 N N . LEU A 1 95 ? -2.327 1.439 10.618 1.00 93.75 95 LEU A N 1
ATOM 766 C CA . LEU A 1 95 ? -1.197 2.258 10.168 1.00 93.75 95 LEU A CA 1
ATOM 767 C C . LEU A 1 95 ? -1.565 3.103 8.942 1.00 93.75 95 LEU A C 1
ATOM 769 O O . LEU A 1 95 ? -1.225 4.283 8.922 1.00 93.75 95 LEU A O 1
ATOM 773 N N . ILE A 1 96 ? -2.302 2.548 7.974 1.00 94.31 96 ILE A N 1
ATOM 774 C CA . ILE A 1 96 ? -2.791 3.290 6.798 1.00 94.31 96 ILE A CA 1
ATOM 775 C C . ILE A 1 96 ? -3.653 4.476 7.235 1.00 94.31 96 ILE A C 1
ATOM 777 O O . ILE A 1 96 ? -3.409 5.597 6.794 1.00 94.31 96 ILE A O 1
ATOM 781 N N . ILE A 1 97 ? -4.592 4.267 8.165 1.00 94.88 97 ILE A N 1
ATOM 782 C CA . ILE A 1 97 ? -5.416 5.345 8.732 1.00 94.88 97 ILE A CA 1
ATOM 783 C C . ILE A 1 97 ? -4.536 6.417 9.384 1.00 94.88 97 ILE A C 1
ATOM 785 O O . ILE A 1 97 ? -4.755 7.605 9.171 1.00 94.88 97 ILE A O 1
ATOM 789 N N . GLN A 1 98 ? -3.508 6.035 10.150 1.00 93.94 98 GLN A N 1
ATOM 790 C CA . GLN A 1 98 ? -2.590 7.015 10.741 1.00 93.94 98 GLN A CA 1
ATOM 791 C C . GLN A 1 98 ? -1.836 7.833 9.685 1.00 93.94 98 GLN A C 1
ATOM 793 O O . GLN A 1 98 ? -1.596 9.020 9.901 1.00 93.94 98 GLN A O 1
ATOM 798 N N . VAL A 1 99 ? -1.464 7.222 8.558 1.00 93.62 99 VAL A N 1
ATOM 799 C CA . VAL A 1 99 ? -0.821 7.936 7.448 1.00 93.62 99 VAL A CA 1
ATOM 800 C C . VAL A 1 99 ? -1.819 8.873 6.758 1.00 93.62 99 VAL A C 1
ATOM 802 O O . VAL A 1 99 ? -1.474 10.028 6.520 1.00 93.62 99 VAL A O 1
ATOM 805 N N . MET A 1 100 ? -3.063 8.431 6.535 1.00 93.06 100 MET A N 1
ATOM 806 C CA . MET A 1 100 ? -4.154 9.242 5.965 1.00 93.06 100 MET A CA 1
ATOM 807 C C . MET A 1 100 ? -4.498 10.469 6.814 1.00 93.06 100 MET A C 1
ATOM 809 O O . MET A 1 100 ? -4.713 11.550 6.276 1.00 93.06 100 MET A O 1
ATOM 813 N N . LEU A 1 101 ? -4.496 10.328 8.141 1.00 91.94 101 LEU A N 1
ATOM 814 C CA . LEU A 1 101 ? -4.727 11.440 9.070 1.00 91.94 101 LEU A CA 1
ATOM 815 C C . LEU A 1 101 ? -3.570 12.453 9.108 1.00 91.94 101 LEU A C 1
ATOM 817 O O . LEU A 1 101 ? -3.708 13.543 9.664 1.00 91.94 101 LEU A O 1
ATOM 821 N N . GLY A 1 102 ? -2.426 12.100 8.522 1.00 88.81 102 GLY A N 1
ATOM 822 C CA . GLY A 1 102 ? -1.252 12.949 8.435 1.00 88.81 102 GLY A CA 1
ATOM 823 C C . GLY A 1 102 ? -0.372 12.930 9.687 1.00 88.81 102 GLY A C 1
ATOM 824 O O . GLY A 1 102 ? -0.787 12.631 10.807 1.00 88.81 102 GLY A O 1
ATOM 825 N N . LYS A 1 103 ? 0.895 13.306 9.484 1.00 82.50 103 LYS A N 1
ATOM 826 C CA . LYS A 1 103 ? 1.980 13.234 10.482 1.00 82.50 103 LYS A CA 1
ATOM 827 C C . LYS A 1 103 ? 1.727 14.007 11.787 1.00 82.50 10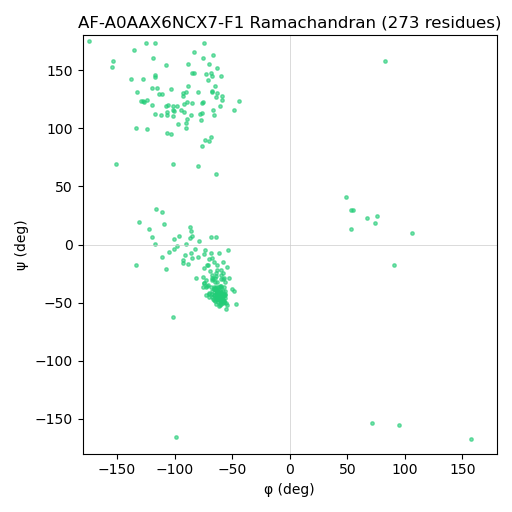3 LYS A C 1
ATOM 829 O O . LYS A 1 103 ? 2.337 13.696 12.807 1.00 82.50 103 LYS A O 1
ATOM 834 N N . ASP A 1 104 ? 0.875 15.030 11.750 1.00 85.19 104 ASP A N 1
ATOM 835 C CA . ASP A 1 104 ? 0.645 15.934 12.880 1.00 85.19 104 ASP A CA 1
ATOM 836 C C . ASP A 1 104 ? -0.531 15.473 13.765 1.00 85.19 104 ASP A C 1
ATOM 838 O O . ASP A 1 104 ? -0.672 15.935 14.903 1.00 85.19 104 ASP A O 1
ATOM 842 N N . LYS A 1 105 ? -1.353 14.520 13.293 1.00 89.81 105 LYS A N 1
ATOM 843 C CA . LYS A 1 105 ? -2.481 13.989 14.060 1.00 89.81 105 LYS A CA 1
ATOM 844 C C . LYS A 1 105 ? -1.997 13.019 15.136 1.00 89.81 105 LYS A C 1
ATOM 846 O O . LYS A 1 105 ? -1.412 11.971 14.864 1.00 89.81 105 LYS A O 1
ATOM 851 N N . LYS A 1 106 ? -2.327 13.325 16.392 1.00 91.19 106 LYS A N 1
ATOM 852 C CA . LYS A 1 106 ? -2.103 12.429 17.533 1.00 91.19 106 LYS A CA 1
ATOM 853 C C . LYS A 1 106 ? -3.419 11.830 18.000 1.00 91.19 106 LYS A C 1
ATOM 855 O O . LYS A 1 106 ? -4.262 12.539 18.534 1.00 91.19 106 LYS A O 1
ATOM 860 N N . LEU A 1 107 ? -3.548 10.517 17.844 1.00 94.69 107 LEU A N 1
ATOM 861 C CA . LEU A 1 107 ? -4.678 9.753 18.367 1.00 94.69 107 LEU A CA 1
ATOM 862 C C . LEU A 1 107 ? -4.496 9.470 19.865 1.00 94.69 107 LEU A C 1
ATOM 864 O O . LEU A 1 107 ? -3.448 8.973 20.298 1.00 94.69 107 LEU A O 1
ATOM 868 N N . SER A 1 108 ? -5.536 9.736 20.645 1.00 96.38 108 SER A N 1
ATOM 869 C CA . SER A 1 108 ? -5.682 9.317 22.037 1.00 96.38 108 SER A CA 1
ATOM 870 C C . SER A 1 108 ? -5.812 7.794 22.157 1.00 96.38 108 SER A C 1
ATOM 872 O O . SER A 1 108 ? -6.114 7.089 21.195 1.00 96.38 108 SER A O 1
ATOM 874 N N . ALA A 1 109 ? -5.605 7.254 23.361 1.00 96.81 109 ALA A N 1
ATOM 875 C CA . ALA A 1 109 ? -5.758 5.817 23.602 1.00 96.81 109 ALA A CA 1
ATOM 876 C C . ALA A 1 109 ? -7.180 5.309 23.287 1.00 96.81 109 ALA A C 1
ATOM 878 O O . ALA A 1 109 ? -7.333 4.203 22.767 1.00 96.81 109 ALA A O 1
ATOM 879 N N . ASN A 1 110 ? -8.205 6.126 23.555 1.00 96.81 110 ASN A N 1
ATOM 880 C CA . ASN A 1 110 ? -9.598 5.781 23.277 1.00 96.81 110 ASN A CA 1
ATOM 881 C C . ASN A 1 110 ? -9.886 5.749 21.775 1.00 96.81 110 ASN A C 1
ATOM 883 O O . ASN A 1 110 ? -10.455 4.765 21.309 1.00 96.81 110 ASN A O 1
ATOM 887 N N . GLU A 1 111 ? -9.426 6.753 21.021 1.00 97.75 111 GLU A N 1
ATOM 888 C CA . GLU A 1 111 ? -9.562 6.779 19.557 1.00 97.75 111 GLU A CA 1
ATOM 889 C C . GLU A 1 111 ? -8.846 5.583 18.923 1.00 97.75 111 GLU A C 1
ATOM 891 O O . GLU A 1 111 ? -9.431 4.881 18.107 1.00 97.75 111 GLU A O 1
ATOM 896 N N . LYS A 1 112 ? -7.612 5.272 19.350 1.00 97.38 112 LYS A N 1
ATOM 897 C CA . LYS A 1 112 ? -6.873 4.098 18.849 1.00 97.38 112 LYS A CA 1
ATOM 898 C C . LYS A 1 112 ? -7.646 2.801 19.063 1.00 97.38 112 LYS A C 1
ATOM 900 O O . LYS A 1 112 ? -7.797 2.012 18.135 1.00 97.38 112 LYS A O 1
ATOM 905 N N . ARG A 1 113 ? -8.153 2.588 20.281 1.00 97.44 113 ARG A N 1
ATOM 906 C CA . ARG A 1 113 ? -8.958 1.408 20.615 1.00 97.44 113 ARG A CA 1
ATOM 907 C C . ARG A 1 113 ? -10.242 1.354 19.784 1.00 97.44 113 ARG A C 1
ATOM 909 O O . ARG A 1 113 ? -10.604 0.280 19.320 1.00 97.44 113 ARG A O 1
ATOM 916 N N . ALA A 1 114 ? -10.913 2.488 19.602 1.00 97.94 114 ALA A N 1
ATOM 917 C CA . ALA A 1 114 ? -12.141 2.576 18.822 1.00 97.94 114 ALA A CA 1
ATOM 918 C C . ALA A 1 114 ? -11.913 2.275 17.338 1.00 97.94 114 ALA A C 1
ATOM 920 O O . ALA A 1 114 ? -12.674 1.504 16.768 1.00 97.94 114 ALA A O 1
ATOM 921 N N . ILE A 1 115 ? -10.840 2.802 16.741 1.00 98.06 115 ILE A N 1
ATOM 922 C CA . ILE A 1 115 ? -10.470 2.514 15.349 1.00 98.06 115 ILE A CA 1
ATOM 923 C C . ILE A 1 115 ? -10.156 1.024 15.178 1.00 98.06 115 ILE A C 1
ATOM 925 O O . ILE A 1 115 ? -10.715 0.389 14.292 1.00 98.06 115 ILE A O 1
ATOM 929 N N . LEU A 1 116 ? -9.317 0.441 16.042 1.00 97.62 116 LEU A N 1
ATOM 930 C CA . LEU A 1 116 ? -8.997 -0.993 15.982 1.00 97.62 116 LEU A CA 1
ATOM 931 C C . LEU A 1 116 ? -10.259 -1.859 16.095 1.00 97.62 116 LEU A C 1
ATOM 933 O O . LEU A 1 116 ? -10.436 -2.803 15.327 1.00 97.62 116 LEU A O 1
ATOM 937 N N . TYR A 1 117 ? -11.164 -1.497 17.007 1.00 96.88 117 TYR A N 1
ATOM 938 C CA . TYR A 1 117 ? -12.446 -2.175 17.166 1.00 96.88 117 TYR A CA 1
ATOM 939 C C . TYR A 1 117 ? -13.357 -2.006 15.938 1.00 96.88 117 TYR A C 1
ATOM 941 O O . TYR A 1 117 ? -14.005 -2.967 15.531 1.00 96.88 117 TYR A O 1
ATOM 949 N N . ALA A 1 118 ? -13.376 -0.828 15.308 1.00 98.06 118 ALA A N 1
ATOM 950 C CA . ALA A 1 118 ? -14.129 -0.575 14.080 1.00 98.06 118 ALA A CA 1
ATOM 951 C C . ALA A 1 118 ? -13.619 -1.421 12.905 1.00 98.06 118 ALA A C 1
ATOM 953 O O . ALA A 1 118 ? -14.423 -2.030 12.203 1.00 98.06 118 ALA A O 1
ATOM 954 N N . ILE A 1 119 ? -12.295 -1.511 12.726 1.00 97.38 119 ILE A N 1
ATOM 955 C CA . ILE A 1 119 ? -11.678 -2.342 11.682 1.00 97.38 119 ILE A CA 1
ATOM 956 C C . ILE A 1 119 ? -12.031 -3.816 11.911 1.00 97.38 119 ILE A C 1
ATOM 958 O O . ILE A 1 119 ? -12.441 -4.504 10.980 1.00 97.38 119 ILE A O 1
ATOM 962 N N . GLN A 1 120 ? -11.924 -4.302 13.152 1.00 93.62 120 GLN A N 1
ATOM 963 C CA . GLN A 1 120 ? -12.308 -5.673 13.486 1.00 93.62 120 GLN A CA 1
ATOM 964 C C . GLN A 1 120 ? -13.791 -5.932 13.173 1.00 93.62 120 GLN A C 1
ATOM 966 O O . GLN A 1 120 ? -14.118 -6.909 12.504 1.00 93.62 120 GLN A O 1
ATOM 971 N N . LYS A 1 121 ? -14.688 -5.036 13.606 1.00 93.88 121 LYS A N 1
ATOM 972 C CA . LYS A 1 121 ? -16.132 -5.150 13.353 1.00 93.88 121 LYS A CA 1
ATOM 973 C C . LYS A 1 121 ? -16.479 -5.141 11.870 1.00 93.88 121 LYS A C 1
ATOM 975 O O . LYS A 1 121 ? -17.390 -5.856 11.462 1.00 93.88 121 LYS A O 1
ATOM 980 N N . MET A 1 122 ? -15.761 -4.355 11.077 1.00 95.00 122 MET A N 1
ATOM 981 C CA . MET A 1 122 ? -15.901 -4.332 9.626 1.00 95.00 122 MET A CA 1
ATOM 982 C C . MET A 1 122 ? -15.559 -5.701 9.028 1.00 95.00 122 MET A C 1
ATOM 984 O O . MET A 1 122 ? -16.392 -6.271 8.334 1.00 95.00 122 MET A O 1
ATOM 988 N N . TYR A 1 123 ? -14.390 -6.271 9.338 1.00 90.69 123 TYR A N 1
ATOM 989 C CA . TYR A 1 123 ? -14.021 -7.602 8.840 1.00 90.69 123 TYR A CA 1
ATOM 990 C C . TYR A 1 123 ? -15.008 -8.690 9.295 1.00 90.69 123 TYR A C 1
ATOM 992 O O . TYR A 1 123 ? -15.425 -9.506 8.475 1.00 90.69 123 TYR A O 1
ATOM 1000 N N . GLU A 1 124 ? -15.478 -8.646 10.547 1.00 87.56 124 GLU A N 1
ATOM 1001 C CA . GLU A 1 124 ? -16.504 -9.569 11.059 1.00 87.56 124 GLU A CA 1
ATOM 1002 C C . GLU A 1 124 ? -17.806 -9.518 10.234 1.00 87.56 124 GLU A C 1
ATOM 1004 O O . GLU A 1 124 ? -18.388 -10.562 9.949 1.00 87.56 124 GLU A O 1
ATOM 1009 N N . ARG A 1 125 ? -18.253 -8.331 9.791 1.00 86.81 125 ARG A N 1
ATOM 1010 C CA . ARG A 1 125 ? -19.449 -8.181 8.926 1.00 86.81 125 ARG A CA 1
ATOM 1011 C C . ARG A 1 125 ? -19.281 -8.808 7.550 1.00 86.81 125 ARG A C 1
ATOM 1013 O O . ARG A 1 125 ? -20.266 -9.220 6.950 1.00 86.81 125 ARG A O 1
ATOM 1020 N N . PHE A 1 126 ? -18.047 -8.866 7.067 1.00 85.56 126 PHE A N 1
ATOM 1021 C CA . PHE A 1 126 ? -17.687 -9.513 5.812 1.00 85.56 126 PHE A CA 1
ATOM 1022 C C . PHE A 1 126 ? -17.406 -11.013 5.988 1.00 85.56 126 PHE A C 1
ATOM 1024 O O . PHE A 1 126 ? -16.991 -11.666 5.035 1.00 85.56 126 PHE A O 1
ATOM 1031 N N . GLY A 1 127 ? -17.630 -11.566 7.187 1.00 80.06 127 GLY A N 1
ATOM 1032 C CA . GLY A 1 127 ? -17.369 -12.970 7.497 1.00 80.06 127 GLY A CA 1
ATOM 1033 C C . GLY A 1 127 ? -15.883 -13.289 7.652 1.00 80.06 127 GLY A C 1
ATOM 1034 O O . GLY A 1 127 ? -15.499 -14.446 7.565 1.00 80.06 127 GLY A O 1
ATOM 1035 N N . ILE A 1 128 ? -15.021 -12.296 7.866 1.00 82.69 128 ILE A N 1
ATOM 1036 C CA . ILE A 1 128 ? -13.568 -12.476 7.940 1.00 82.69 128 ILE A CA 1
ATOM 1037 C C . ILE A 1 128 ? -13.144 -12.474 9.410 1.00 82.69 128 ILE A C 1
ATOM 1039 O O . ILE A 1 128 ? -13.287 -11.471 10.108 1.00 82.69 128 ILE A O 1
ATOM 1043 N N . THR A 1 129 ? -12.619 -13.602 9.894 1.00 80.06 129 THR A N 1
ATOM 1044 C CA . THR A 1 129 ? -12.235 -13.798 11.304 1.00 80.06 129 THR A CA 1
ATOM 1045 C C . THR A 1 129 ? -10.867 -14.478 11.428 1.00 80.06 129 THR A C 1
ATOM 1047 O O . THR A 1 129 ? -10.366 -15.046 10.463 1.00 80.06 129 THR A O 1
ATOM 1050 N N . ASP A 1 130 ? -10.262 -14.494 12.623 1.00 70.25 130 ASP A N 1
ATOM 1051 C CA . ASP A 1 130 ? -9.034 -15.281 12.870 1.00 70.25 130 ASP A CA 1
ATOM 1052 C C . ASP A 1 130 ? -9.253 -16.801 12.709 1.00 70.25 130 ASP A C 1
ATOM 1054 O O . ASP A 1 130 ? -8.291 -17.547 12.549 1.00 70.25 130 ASP A O 1
ATOM 1058 N N . ALA A 1 131 ? -10.507 -17.272 12.726 1.00 62.12 131 ALA A N 1
ATOM 1059 C CA . ALA A 1 131 ? -10.861 -18.652 12.384 1.00 62.12 131 ALA A CA 1
ATOM 1060 C C . ALA A 1 131 ? -10.901 -18.899 10.860 1.00 62.12 131 ALA A C 1
ATOM 1062 O O . ALA A 1 131 ? -11.250 -19.995 10.426 1.00 62.12 131 ALA A O 1
ATOM 1063 N N . GLY A 1 132 ? -10.553 -17.889 10.059 1.00 63.62 132 GLY A N 1
ATOM 1064 C CA . GLY A 1 132 ? -10.705 -17.870 8.612 1.00 63.62 132 GLY A CA 1
ATOM 1065 C C . GLY A 1 132 ? -12.008 -17.195 8.186 1.00 63.62 132 GLY A C 1
ATOM 1066 O O . GLY A 1 132 ? -12.573 -16.356 8.899 1.00 63.62 132 GLY A O 1
ATOM 1067 N N . TYR A 1 133 ? -12.479 -17.563 7.000 1.00 61.88 133 TYR A N 1
ATOM 1068 C CA . TYR A 1 133 ? -13.711 -17.044 6.421 1.00 61.88 133 TYR A CA 1
ATOM 1069 C C . TYR A 1 133 ? -14.916 -17.841 6.945 1.00 61.88 133 TYR A C 1
ATOM 1071 O O . TYR A 1 133 ? -14.979 -19.060 6.801 1.00 61.88 133 TYR A O 1
ATOM 1079 N N . GLN A 1 134 ? -15.872 -17.160 7.579 1.00 51.41 134 GLN A N 1
ATOM 1080 C CA . GLN A 1 134 ? -17.180 -17.711 7.919 1.00 51.41 134 GLN A CA 1
ATOM 1081 C C . GLN A 1 134 ? -18.031 -17.731 6.649 1.00 51.41 134 GLN A C 1
ATOM 1083 O O . GLN A 1 134 ? -18.442 -16.691 6.141 1.00 51.41 134 GLN A O 1
ATOM 1088 N N . MET A 1 135 ? -18.236 -18.936 6.130 1.00 48.62 135 MET A N 1
ATOM 1089 C CA . MET A 1 135 ? -18.998 -19.204 4.914 1.00 48.62 135 MET A CA 1
ATOM 1090 C C . MET A 1 135 ? -20.497 -19.272 5.223 1.00 48.62 135 MET A C 1
ATOM 1092 O O . MET A 1 135 ? -20.886 -19.752 6.294 1.00 48.62 135 MET A O 1
ATOM 1096 N N . ASN A 1 136 ? -21.349 -18.852 4.284 1.00 43.56 136 ASN A N 1
ATOM 1097 C CA . ASN A 1 136 ? -22.753 -19.250 4.338 1.00 43.56 136 ASN A CA 1
ATOM 1098 C C . ASN A 1 136 ? -22.849 -20.748 4.006 1.00 43.56 136 ASN A C 1
ATOM 1100 O O . ASN A 1 136 ? -21.986 -21.298 3.328 1.00 43.56 136 ASN A O 1
ATOM 1104 N N . ALA A 1 137 ? -23.907 -21.424 4.462 1.00 44.34 137 ALA A N 1
ATOM 1105 C CA . ALA A 1 137 ? -24.068 -22.878 4.305 1.00 44.34 137 ALA A CA 1
ATOM 1106 C C . ALA A 1 137 ? -24.123 -23.380 2.840 1.00 44.34 137 ALA A C 1
ATOM 1108 O O . ALA A 1 137 ? -24.130 -24.589 2.621 1.00 44.34 137 ALA A O 1
ATOM 1109 N N . GLU A 1 138 ? -24.179 -22.475 1.860 1.00 46.91 138 GLU A N 1
ATOM 1110 C CA . GLU A 1 138 ? -24.240 -22.764 0.420 1.00 46.91 138 GLU A CA 1
ATOM 1111 C C . GLU A 1 138 ? -22.907 -22.518 -0.314 1.00 46.91 138 GLU A C 1
ATOM 1113 O O . GLU A 1 138 ? -22.791 -22.859 -1.490 1.00 46.91 138 GLU A O 1
ATOM 1118 N N . ASP A 1 139 ? -21.897 -21.955 0.355 1.00 43.97 139 ASP A N 1
ATOM 1119 C CA . ASP A 1 139 ? -20.614 -21.630 -0.268 1.00 43.97 139 ASP A CA 1
ATOM 1120 C C . ASP A 1 139 ? -19.644 -22.830 -0.181 1.00 43.97 139 ASP A C 1
ATOM 1122 O O . ASP A 1 139 ? -19.511 -23.469 0.865 1.00 43.97 139 ASP A O 1
ATOM 1126 N N . GLU A 1 140 ? -18.932 -23.139 -1.270 1.00 40.19 140 GLU A N 1
ATOM 1127 C CA . GLU A 1 140 ? -17.995 -24.273 -1.373 1.00 40.19 140 GLU A CA 1
ATOM 1128 C C . GLU A 1 140 ? -16.537 -23.773 -1.331 1.00 40.19 140 GLU A C 1
ATOM 1130 O O . GLU A 1 140 ? -16.138 -22.952 -2.151 1.00 40.19 140 GLU A O 1
ATOM 1135 N N . LEU A 1 141 ? -15.724 -24.202 -0.357 1.00 43.44 141 LEU A N 1
ATOM 1136 C CA . LEU A 1 141 ? -14.357 -23.684 -0.190 1.00 43.44 141 LEU A CA 1
ATOM 1137 C C . LEU A 1 141 ? -13.437 -24.307 -1.248 1.00 43.44 141 LEU A C 1
ATOM 1139 O O . LEU A 1 141 ? -13.140 -25.500 -1.180 1.00 43.44 141 LEU A O 1
ATOM 1143 N N . VAL A 1 142 ? -12.939 -23.503 -2.186 1.00 39.06 142 VAL A N 1
ATOM 1144 C CA . VAL A 1 142 ? -11.920 -23.928 -3.150 1.00 39.06 142 VAL A CA 1
ATOM 1145 C C . VAL A 1 142 ? -10.629 -23.174 -2.841 1.00 39.06 142 VAL A C 1
ATOM 1147 O O . VAL A 1 142 ? -10.531 -21.962 -3.003 1.00 39.06 142 VAL A O 1
ATOM 1150 N N . ILE A 1 143 ? -9.618 -23.897 -2.368 1.00 39.75 143 ILE A N 1
ATOM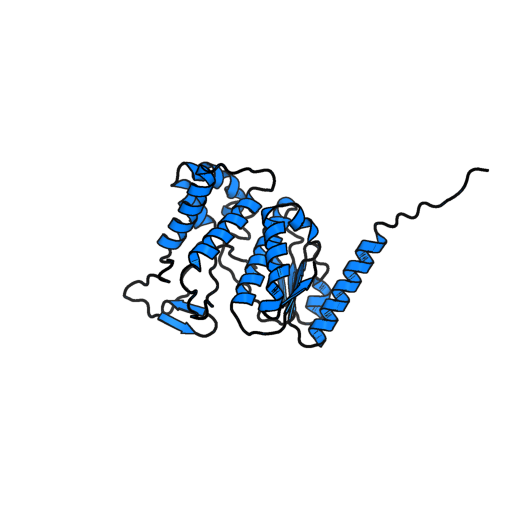 1151 C CA . ILE A 1 143 ? -8.271 -23.356 -2.168 1.00 39.75 143 ILE A CA 1
ATOM 1152 C C . ILE A 1 143 ? -7.475 -23.683 -3.435 1.00 39.75 143 ILE A C 1
ATOM 1154 O O . ILE A 1 143 ? -7.269 -24.862 -3.729 1.00 39.75 143 ILE A O 1
ATOM 1158 N N . ASN A 1 144 ? -7.045 -22.674 -4.195 1.00 34.50 144 ASN A N 1
ATOM 1159 C CA . ASN A 1 144 ? -6.048 -22.842 -5.255 1.00 34.50 144 ASN A CA 1
ATOM 1160 C C . ASN A 1 144 ? -4.806 -21.987 -4.953 1.00 34.50 144 ASN A C 1
ATOM 1162 O O . ASN A 1 144 ? -4.870 -21.062 -4.154 1.00 34.50 144 ASN A O 1
ATOM 1166 N N . GLU A 1 145 ? -3.671 -22.311 -5.576 1.00 39.72 145 GLU A N 1
ATOM 1167 C CA . GLU A 1 145 ? -2.339 -21.724 -5.303 1.00 39.72 145 GLU A CA 1
ATOM 1168 C C . GLU A 1 145 ? -2.210 -20.213 -5.618 1.00 39.72 145 GLU A C 1
ATOM 1170 O O . GLU A 1 145 ? -1.110 -19.672 -5.577 1.00 39.72 145 GLU A O 1
ATOM 1175 N N . GLU A 1 146 ? -3.306 -19.537 -5.972 1.00 35.22 146 GLU A N 1
ATOM 1176 C CA . GLU A 1 146 ? -3.321 -18.114 -6.334 1.00 35.22 146 GLU A CA 1
ATOM 1177 C C . GLU A 1 146 ? -4.457 -17.322 -5.651 1.00 35.22 146 GLU A C 1
ATOM 1179 O O . GLU A 1 146 ? -4.386 -16.091 -5.609 1.00 35.22 146 GLU A O 1
ATOM 1184 N N . PHE A 1 147 ? -5.502 -17.983 -5.114 1.00 39.19 147 PHE A N 1
ATOM 1185 C CA . PHE A 1 147 ? -6.667 -17.334 -4.499 1.00 39.19 147 PHE A CA 1
ATOM 1186 C C . PHE A 1 147 ? -7.372 -18.214 -3.439 1.00 39.19 147 PHE A C 1
ATOM 1188 O O . PHE A 1 147 ? -7.427 -19.441 -3.515 1.00 39.19 147 PHE A O 1
ATOM 1195 N N . ILE A 1 148 ? -8.029 -17.565 -2.471 1.00 44.53 148 ILE A N 1
ATOM 1196 C CA . ILE A 1 148 ? -9.081 -18.192 -1.658 1.00 44.53 148 ILE A CA 1
ATOM 1197 C C . ILE A 1 148 ? -10.399 -17.965 -2.403 1.00 44.53 148 ILE A C 1
ATOM 1199 O O . ILE A 1 148 ? -10.893 -16.838 -2.461 1.00 44.53 148 ILE A O 1
ATOM 1203 N N . MET A 1 149 ? -10.956 -19.023 -2.995 1.00 39.81 149 MET A N 1
ATOM 1204 C CA . MET A 1 149 ? -12.310 -19.020 -3.553 1.00 39.81 149 MET A CA 1
ATOM 1205 C C . MET A 1 149 ? -13.292 -19.507 -2.480 1.00 39.81 149 MET A C 1
ATOM 1207 O O . MET A 1 149 ? -13.182 -20.619 -1.960 1.00 39.81 149 MET A O 1
ATOM 1211 N N . VAL A 1 150 ? -14.268 -18.663 -2.150 1.00 42.59 150 VAL A N 1
ATOM 1212 C CA . VAL A 1 150 ? -15.439 -19.021 -1.340 1.00 42.59 150 VAL A CA 1
ATOM 1213 C C . VAL A 1 150 ?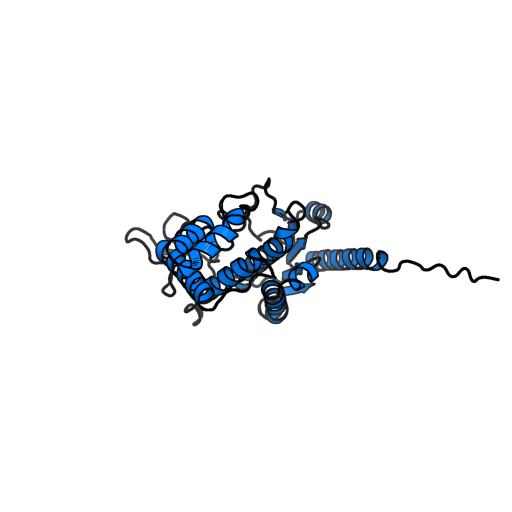 -16.609 -19.177 -2.312 1.00 42.59 150 VAL A C 1
ATOM 1215 O O . VAL A 1 150 ? -17.223 -18.205 -2.737 1.00 42.59 150 VAL A O 1
ATOM 1218 N N . GLY A 1 151 ? -16.861 -20.409 -2.744 1.00 41.84 151 GLY A N 1
ATOM 1219 C CA . GLY A 1 151 ? -17.833 -20.751 -3.780 1.00 41.84 151 GLY A CA 1
ATOM 1220 C C . GLY A 1 151 ? -17.408 -20.330 -5.193 1.00 41.84 151 GLY A C 1
ATOM 1221 O O . GLY A 1 151 ? -16.228 -20.204 -5.509 1.00 41.84 151 GLY A O 1
ATOM 1222 N N . ASN A 1 152 ? -18.404 -20.095 -6.056 1.00 32.50 152 ASN A N 1
ATOM 1223 C CA . ASN A 1 152 ? -18.237 -19.616 -7.439 1.00 32.50 152 ASN A CA 1
ATOM 1224 C C . ASN A 1 152 ? -18.146 -18.078 -7.554 1.00 32.50 152 ASN A C 1
ATOM 1226 O O . ASN A 1 152 ? -18.248 -17.537 -8.657 1.00 32.50 152 ASN A O 1
ATOM 1230 N N . SER A 1 153 ? -17.982 -17.355 -6.443 1.00 40.44 153 SER A N 1
ATOM 1231 C CA . SER A 1 153 ? -17.848 -15.897 -6.443 1.00 40.44 153 SER A CA 1
ATOM 1232 C C . SER A 1 153 ? -16.672 -15.463 -5.580 1.00 40.44 153 SER A C 1
ATOM 1234 O O . SER A 1 153 ? -16.571 -15.861 -4.425 1.00 40.44 153 SER A O 1
ATOM 1236 N N . SER A 1 154 ? -15.815 -14.597 -6.119 1.00 53.50 154 SER A N 1
ATOM 1237 C CA . SER A 1 154 ? -14.846 -13.831 -5.336 1.00 53.50 154 SER A CA 1
ATOM 1238 C C . SER A 1 154 ? -15.556 -13.183 -4.144 1.00 53.50 154 SER A C 1
ATOM 1240 O O . SER A 1 154 ? -16.441 -12.346 -4.343 1.00 53.50 154 SER A O 1
ATOM 1242 N N . GLN A 1 155 ? -15.210 -13.570 -2.915 1.00 62.25 155 GLN A N 1
ATOM 1243 C CA . GLN A 1 155 ? -15.777 -12.932 -1.731 1.00 62.25 155 GLN A CA 1
ATOM 1244 C C . GLN A 1 155 ? -15.453 -11.438 -1.780 1.00 62.25 155 GLN A C 1
ATOM 1246 O O . GLN A 1 155 ? -14.293 -11.045 -1.914 1.00 62.25 155 GLN A O 1
ATOM 1251 N N . LYS A 1 156 ? -16.493 -10.604 -1.710 1.00 78.25 156 LYS A N 1
ATOM 1252 C CA . LYS A 1 156 ? -16.347 -9.150 -1.738 1.00 78.25 156 LYS A CA 1
ATOM 1253 C C . LYS A 1 156 ? -15.457 -8.718 -0.572 1.00 78.25 156 LYS A C 1
ATOM 1255 O O . LYS A 1 156 ? -15.735 -9.078 0.567 1.00 78.25 156 LYS A O 1
ATOM 1260 N N . MET A 1 157 ? -14.411 -7.945 -0.845 1.00 87.75 157 MET A N 1
ATOM 1261 C CA . MET A 1 157 ? -13.560 -7.369 0.200 1.00 87.75 157 MET A CA 1
ATOM 1262 C C . MET A 1 157 ? -14.164 -6.054 0.712 1.00 87.75 157 MET A C 1
ATOM 1264 O O . MET A 1 157 ? -14.783 -5.328 -0.074 1.00 87.75 157 MET A O 1
ATOM 1268 N N . PRO A 1 158 ? -13.991 -5.715 2.003 1.00 93.44 158 PRO A N 1
ATOM 1269 C CA . PRO A 1 158 ? -14.427 -4.422 2.515 1.00 93.44 158 PRO A CA 1
ATOM 1270 C C . PRO A 1 158 ? -13.669 -3.282 1.831 1.00 93.44 158 PRO A C 1
ATOM 1272 O O . PRO A 1 158 ? -12.522 -3.442 1.421 1.00 93.44 158 PRO A O 1
ATOM 1275 N N . THR A 1 159 ? -14.298 -2.117 1.734 1.00 95.12 159 THR A N 1
ATOM 1276 C CA . THR A 1 159 ? -13.729 -0.873 1.192 1.00 95.12 159 THR A CA 1
ATOM 1277 C C . THR A 1 159 ? -13.672 0.218 2.267 1.00 95.12 159 THR A C 1
ATOM 1279 O O . THR A 1 159 ? -14.196 0.048 3.372 1.00 95.12 159 THR A O 1
ATOM 1282 N N . LEU A 1 160 ? -13.050 1.366 1.975 1.00 95.81 160 LEU A N 1
ATOM 1283 C CA . LEU A 1 160 ? -13.002 2.485 2.928 1.00 95.81 160 LEU A CA 1
ATOM 1284 C C . LEU A 1 160 ? -14.407 2.990 3.305 1.00 95.81 160 LEU A C 1
ATOM 1286 O O . LEU A 1 160 ? -14.594 3.474 4.418 1.00 95.81 160 LEU A O 1
ATOM 1290 N N . SER A 1 161 ? -15.404 2.802 2.436 1.00 95.75 161 SER A N 1
ATOM 1291 C CA . SER A 1 161 ? -16.821 3.071 2.739 1.00 95.75 161 SER A CA 1
ATOM 1292 C C . SER A 1 161 ? -17.372 2.177 3.854 1.00 95.75 161 SER A C 1
ATOM 1294 O O . SER A 1 161 ? -18.115 2.629 4.730 1.00 95.75 161 SER A O 1
ATOM 1296 N N . ASP A 1 162 ? -16.993 0.900 3.846 1.00 96.19 162 ASP A N 1
ATOM 1297 C CA . ASP A 1 162 ? -17.415 -0.071 4.857 1.00 96.19 162 ASP A CA 1
ATOM 1298 C C . ASP A 1 162 ? -16.731 0.204 6.205 1.00 96.19 162 ASP A C 1
ATOM 1300 O O . ASP A 1 162 ? -17.342 0.076 7.277 1.00 96.19 162 ASP A O 1
ATOM 1304 N N . LEU A 1 163 ? -15.473 0.653 6.150 1.00 97.38 163 LEU A N 1
ATOM 1305 C CA . LEU A 1 163 ? -14.739 1.123 7.318 1.00 97.38 163 LEU A CA 1
ATOM 1306 C C . LEU A 1 163 ? -15.358 2.400 7.901 1.00 97.38 163 LEU A C 1
ATOM 1308 O O . LEU A 1 163 ? -15.580 2.450 9.108 1.00 97.38 163 LEU A O 1
ATOM 1312 N N . ASP A 1 164 ? -15.671 3.404 7.073 1.00 96.94 164 ASP A N 1
ATOM 1313 C CA . ASP A 1 164 ? -16.329 4.649 7.503 1.00 96.94 164 ASP A CA 1
ATOM 1314 C C . ASP A 1 164 ? -17.651 4.351 8.218 1.00 96.94 164 ASP A C 1
ATOM 1316 O O . ASP A 1 164 ? -17.871 4.822 9.337 1.00 96.94 164 ASP A O 1
ATOM 1320 N N . THR A 1 165 ? -18.472 3.469 7.639 1.00 96.88 165 THR A N 1
ATOM 1321 C CA . THR A 1 165 ? -19.718 2.999 8.261 1.00 96.88 165 THR A CA 1
ATOM 1322 C C . THR A 1 165 ? -19.452 2.410 9.648 1.00 96.88 165 THR A C 1
ATOM 1324 O O . THR A 1 165 ? -20.069 2.815 10.633 1.00 96.88 165 THR A O 1
ATOM 1327 N N . SER A 1 166 ? -18.479 1.501 9.750 1.00 97.00 166 SER A N 1
ATOM 1328 C CA . SER A 1 166 ? -18.129 0.841 11.014 1.00 97.00 166 SER A CA 1
ATOM 1329 C C . SER A 1 166 ? -17.570 1.824 12.053 1.00 97.00 166 SER A C 1
ATOM 1331 O O . SER A 1 166 ? -17.887 1.725 13.238 1.00 97.00 166 SER A O 1
ATOM 1333 N N . MET A 1 167 ? -16.774 2.810 11.630 1.00 98.00 167 MET A N 1
ATOM 1334 C CA . MET A 1 167 ? -16.194 3.826 12.512 1.00 98.00 167 MET A CA 1
ATOM 1335 C C . MET A 1 167 ? -17.233 4.820 13.034 1.00 98.00 167 MET A C 1
ATOM 1337 O O . MET A 1 167 ? -17.118 5.259 14.181 1.00 98.00 167 MET A O 1
ATOM 1341 N N . ARG A 1 168 ? -18.248 5.172 12.236 1.00 96.94 168 ARG A N 1
ATOM 1342 C CA . ARG A 1 168 ? -19.308 6.115 12.634 1.00 96.94 168 ARG A CA 1
ATOM 1343 C C . ARG A 1 168 ? -20.210 5.582 13.738 1.00 96.94 168 ARG A C 1
ATOM 1345 O O . ARG A 1 168 ? -20.717 6.376 14.529 1.00 96.94 168 ARG A O 1
ATOM 1352 N N . GLU A 1 169 ? -20.379 4.267 13.817 1.00 95.88 169 GLU A N 1
ATOM 1353 C CA . GLU A 1 169 ? -21.171 3.607 14.859 1.00 95.88 169 GLU A CA 1
ATOM 1354 C C . GLU A 1 169 ? -20.498 3.621 16.240 1.00 95.88 169 GLU A C 1
ATOM 1356 O O . GLU A 1 169 ? -21.152 3.414 17.264 1.00 95.88 169 GLU A O 1
ATOM 1361 N N . ILE A 1 170 ? -19.191 3.881 16.293 1.00 95.94 170 ILE A N 1
ATOM 1362 C CA . ILE A 1 170 ? -18.409 3.874 17.526 1.00 95.94 170 ILE A CA 1
ATOM 1363 C C . ILE A 1 170 ? -18.052 5.318 17.894 1.00 95.94 170 ILE A C 1
ATOM 1365 O O . ILE A 1 170 ? -17.357 6.028 17.168 1.00 95.94 170 ILE A O 1
ATOM 1369 N N . LYS A 1 171 ? -18.509 5.748 19.075 1.00 93.31 171 LYS A N 1
ATOM 1370 C CA . LYS A 1 171 ? -18.408 7.134 19.564 1.00 93.31 171 LYS A CA 1
ATOM 1371 C C . LYS A 1 171 ? -17.019 7.764 19.380 1.00 93.31 171 LYS A C 1
ATOM 1373 O O . LYS A 1 171 ? -16.924 8.855 18.832 1.00 93.31 171 LYS A O 1
ATOM 1378 N N . ASP A 1 172 ? -15.963 7.080 19.825 1.00 94.44 172 ASP A N 1
ATOM 1379 C CA . ASP A 1 172 ? -14.596 7.625 19.839 1.00 94.44 172 ASP A CA 1
ATOM 1380 C C . ASP A 1 172 ? -13.870 7.506 18.478 1.00 94.44 172 ASP A C 1
ATOM 1382 O O . ASP A 1 172 ? -12.753 7.991 18.349 1.00 94.44 172 ASP A O 1
ATOM 1386 N N . SER A 1 173 ? -14.467 6.882 17.454 1.00 96.25 173 SER A N 1
ATOM 1387 C CA . SER A 1 173 ? -13.927 6.855 16.079 1.00 96.25 173 SER A CA 1
ATOM 1388 C C . SER A 1 173 ? -14.757 7.658 15.078 1.00 96.25 173 SER A C 1
ATOM 1390 O O . SER A 1 173 ? -14.295 7.898 13.966 1.00 96.25 173 SER A O 1
ATOM 1392 N N . SER A 1 174 ? -15.953 8.109 15.463 1.00 96.12 174 SER A N 1
ATOM 1393 C CA . SER A 1 174 ? -16.876 8.825 14.577 1.00 96.12 174 SER A CA 1
ATOM 1394 C C . SER A 1 174 ? -16.318 10.167 14.081 1.00 96.12 174 SER A C 1
ATOM 1396 O O . SER A 1 174 ? -16.457 10.494 12.906 1.00 96.12 174 SER A O 1
ATOM 1398 N N . GLU A 1 175 ? -15.620 10.929 14.932 1.00 93.81 175 GLU A N 1
ATOM 1399 C CA . GLU A 1 175 ? -14.961 12.174 14.496 1.00 93.81 175 GLU A CA 1
ATOM 1400 C C . GLU A 1 175 ? -13.779 11.902 13.557 1.00 93.81 175 GLU A C 1
ATOM 1402 O O . GLU A 1 175 ? -13.606 12.605 12.565 1.00 93.81 175 GLU A O 1
ATOM 1407 N N . ILE A 1 176 ? -13.026 10.825 13.799 1.00 96.19 176 ILE A N 1
ATOM 1408 C CA . ILE A 1 176 ? -11.941 10.401 12.907 1.00 96.19 176 ILE A CA 1
ATOM 1409 C C . ILE A 1 176 ? -12.493 9.989 11.536 1.00 96.19 176 ILE A C 1
ATOM 1411 O O . ILE A 1 176 ? -11.885 10.303 10.520 1.00 96.19 176 ILE A O 1
ATOM 1415 N N . ALA A 1 177 ? -13.666 9.349 11.483 1.00 96.12 177 ALA A N 1
ATOM 1416 C CA . ALA A 1 177 ? -14.315 8.990 10.220 1.00 96.12 177 ALA A CA 1
ATOM 1417 C C . ALA A 1 177 ? -14.612 10.225 9.348 1.00 96.12 177 ALA A C 1
ATOM 1419 O O . ALA A 1 177 ? -14.408 10.191 8.139 1.00 96.12 177 ALA A O 1
ATOM 1420 N N . LYS A 1 178 ? -15.002 11.356 9.957 1.00 93.62 178 LYS A N 1
ATOM 1421 C CA . LYS A 1 178 ? -15.192 12.623 9.225 1.00 93.62 178 LYS A CA 1
ATOM 1422 C C . LYS A 1 178 ? -13.882 13.164 8.652 1.00 93.62 178 LYS A C 1
ATOM 1424 O O . LYS A 1 178 ? -13.875 13.697 7.551 1.00 93.62 178 LYS A O 1
ATOM 1429 N N . GLU A 1 179 ? -12.769 13.012 9.367 1.00 92.69 179 GLU A N 1
ATOM 1430 C CA . GLU A 1 179 ? -11.445 13.402 8.857 1.00 92.69 179 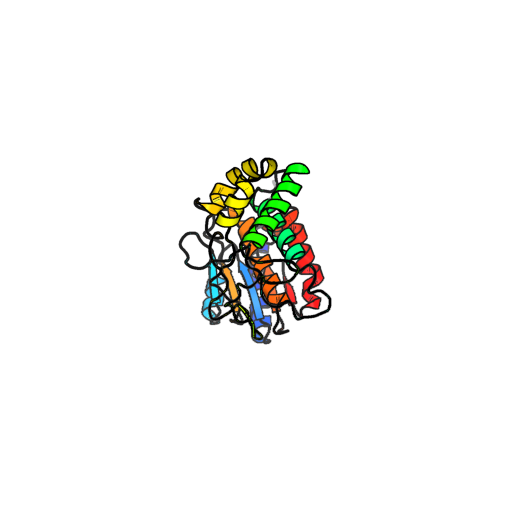GLU A CA 1
ATOM 1431 C C . GLU A 1 179 ? -10.985 12.514 7.689 1.00 92.69 179 GLU A C 1
ATOM 1433 O O . GLU A 1 179 ? -10.227 12.971 6.837 1.00 92.69 179 GLU A O 1
ATOM 1438 N N . LEU A 1 180 ? -11.473 11.270 7.618 1.00 93.00 180 LEU A N 1
ATOM 1439 C CA . LEU A 1 180 ? -11.203 10.335 6.523 1.00 93.00 180 LEU A CA 1
ATOM 1440 C C . LEU A 1 180 ? -12.160 10.486 5.328 1.00 93.00 180 LEU A C 1
ATOM 1442 O O . LEU A 1 180 ? -11.917 9.880 4.287 1.00 93.00 180 LEU A O 1
ATOM 1446 N N . GLU A 1 181 ? -13.206 11.313 5.427 1.00 91.62 181 GLU A N 1
ATOM 1447 C CA . GLU A 1 181 ? -14.209 11.517 4.370 1.00 91.62 181 GLU A CA 1
ATOM 1448 C C . GLU A 1 181 ? -13.615 11.828 2.977 1.00 91.62 181 GLU A C 1
ATOM 1450 O O . GLU A 1 181 ? -14.122 11.265 1.997 1.00 91.62 181 GLU A O 1
ATOM 1455 N N . PRO A 1 182 ? -12.519 12.613 2.838 1.00 89.56 182 PRO A N 1
ATOM 1456 C CA . PRO A 1 182 ? -11.880 12.841 1.542 1.00 89.56 182 PRO A CA 1
ATOM 1457 C C . PRO A 1 182 ? -11.454 11.559 0.813 1.00 89.56 182 PRO A C 1
ATOM 1459 O O . PRO A 1 182 ? -11.502 11.527 -0.416 1.00 89.56 182 PRO A O 1
ATOM 1462 N N . PHE A 1 183 ? -11.075 10.514 1.557 1.00 90.00 183 PHE A N 1
ATOM 1463 C CA . PHE A 1 183 ? -10.634 9.214 1.037 1.00 90.00 183 PHE A CA 1
ATOM 1464 C C . PHE A 1 183 ? -11.791 8.253 0.743 1.00 90.00 183 PHE A C 1
ATOM 1466 O O . PHE A 1 183 ? -11.572 7.209 0.135 1.00 90.00 183 PHE A O 1
ATOM 1473 N N . VAL A 1 184 ? -13.005 8.573 1.198 1.00 90.62 184 VAL A N 1
ATOM 1474 C CA . VAL A 1 184 ? -14.191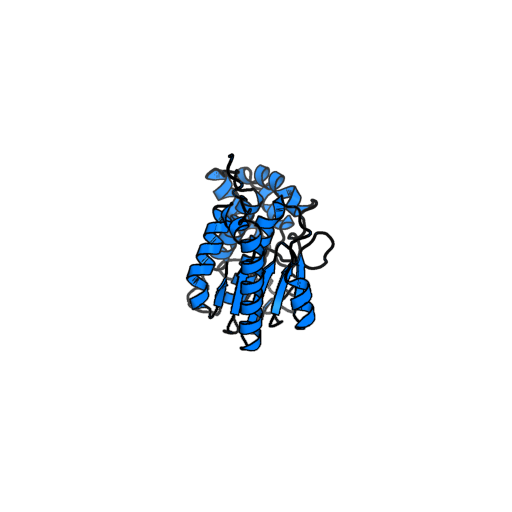 7.722 1.041 1.00 90.62 184 VAL A CA 1
ATOM 1475 C C . VAL A 1 184 ? -15.053 8.240 -0.106 1.00 90.62 184 VAL A C 1
ATOM 1477 O O . VAL A 1 184 ? -15.223 7.557 -1.107 1.00 90.62 184 VAL A O 1
ATOM 1480 N N . ASN A 1 185 ? -15.563 9.466 0.009 1.00 82.62 185 ASN A N 1
ATOM 1481 C CA . ASN A 1 185 ? -16.487 10.056 -0.970 1.00 82.62 185 ASN A CA 1
ATOM 1482 C C . ASN A 1 185 ? -15.929 11.334 -1.616 1.00 82.62 185 ASN A C 1
ATOM 1484 O O . ASN A 1 185 ? -16.655 12.057 -2.299 1.00 82.62 185 ASN A O 1
ATOM 1488 N N . GLY A 1 186 ? -14.669 11.668 -1.335 1.00 74.00 186 GLY A N 1
ATOM 1489 C CA . GLY A 1 186 ? -14.032 12.890 -1.807 1.00 74.00 186 GLY A CA 1
ATOM 1490 C C . GLY A 1 186 ? -13.158 12.688 -3.039 1.00 74.00 186 GLY A C 1
ATOM 1491 O O . GLY A 1 186 ? -13.170 11.660 -3.703 1.00 74.00 186 GLY A O 1
ATOM 1492 N N . VAL A 1 187 ? -12.338 13.699 -3.325 1.00 69.38 187 VAL A N 1
ATOM 1493 C CA . VAL A 1 187 ? -11.403 13.714 -4.466 1.00 69.38 187 VAL A CA 1
ATOM 1494 C C . VAL A 1 187 ? -10.241 12.713 -4.333 1.00 69.38 187 VAL A C 1
ATOM 1496 O O . VAL A 1 187 ? -9.465 12.545 -5.276 1.00 69.38 187 VAL A O 1
ATOM 1499 N N . MET A 1 188 ? -10.114 12.071 -3.165 1.00 75.06 188 MET A N 1
ATOM 1500 C CA . MET A 1 188 ? -9.045 11.137 -2.797 1.00 75.06 188 MET A CA 1
ATOM 1501 C C . MET A 1 188 ? -9.543 9.679 -2.701 1.00 75.06 188 MET A C 1
ATOM 1503 O O . MET A 1 188 ? -8.856 8.835 -2.126 1.00 75.06 188 MET A O 1
ATOM 1507 N N . ASP A 1 189 ? -10.704 9.363 -3.285 1.00 83.31 189 ASP A N 1
ATOM 1508 C CA . ASP A 1 189 ? -11.367 8.044 -3.275 1.00 83.31 189 ASP A CA 1
ATOM 1509 C C . ASP A 1 189 ? -10.651 6.934 -4.074 1.00 83.31 189 ASP A C 1
ATOM 1511 O O . ASP A 1 189 ? -11.146 5.814 -4.188 1.00 83.31 189 ASP A O 1
ATOM 1515 N N . LEU A 1 190 ? -9.453 7.203 -4.598 1.00 87.56 190 LEU A N 1
ATOM 1516 C CA . LEU A 1 190 ? -8.648 6.266 -5.388 1.00 87.56 190 LEU A CA 1
ATOM 1517 C C . LEU A 1 190 ? -8.422 4.909 -4.701 1.00 87.56 190 LEU A C 1
ATOM 1519 O O . LEU A 1 190 ? -8.237 3.897 -5.371 1.00 87.56 190 LEU A O 1
ATOM 1523 N N . PHE A 1 191 ? -8.415 4.885 -3.371 1.00 90.00 191 PHE A N 1
ATOM 1524 C CA . PHE A 1 191 ? -8.209 3.677 -2.570 1.00 90.00 191 PHE A CA 1
ATOM 1525 C C . PHE A 1 191 ? -9.522 3.089 -2.026 1.00 90.00 191 PHE A C 1
ATOM 1527 O O . PHE A 1 191 ? -9.501 2.123 -1.268 1.00 90.00 191 PHE A O 1
ATOM 1534 N N . ASN A 1 192 ? -10.672 3.656 -2.398 1.00 92.25 192 ASN A N 1
ATOM 1535 C CA . ASN A 1 192 ? -12.001 3.208 -1.997 1.00 92.25 192 ASN A CA 1
ATOM 1536 C C . ASN A 1 192 ? -12.675 2.404 -3.120 1.00 92.25 192 ASN A C 1
ATOM 1538 O O . ASN A 1 192 ? -13.631 2.841 -3.755 1.00 92.25 192 ASN A O 1
ATOM 1542 N N . GLY A 1 193 ? -12.152 1.212 -3.388 1.00 89.50 193 GLY A N 1
ATOM 1543 C CA . GLY A 1 193 ? -12.687 0.314 -4.405 1.00 89.50 193 GLY A CA 1
ATOM 1544 C C . GLY A 1 193 ? -11.972 -1.026 -4.385 1.00 89.50 193 GLY A C 1
ATOM 1545 O O . GLY A 1 193 ? -11.018 -1.202 -3.634 1.00 89.50 193 GLY A O 1
ATOM 1546 N N . GLU A 1 194 ? -12.433 -1.969 -5.199 1.00 89.75 194 GLU A N 1
ATOM 1547 C CA . GLU A 1 194 ? -11.785 -3.275 -5.329 1.00 89.75 194 GLU A CA 1
ATOM 1548 C C . GLU A 1 194 ? -10.452 -3.156 -6.073 1.00 89.75 194 GLU A C 1
ATOM 1550 O O . GLU A 1 194 ? -10.322 -2.387 -7.030 1.00 89.75 194 GLU A O 1
ATOM 1555 N N . THR A 1 195 ? -9.459 -3.930 -5.634 1.00 91.19 195 THR A N 1
ATOM 1556 C CA . THR A 1 195 ? -8.186 -4.043 -6.343 1.00 91.19 195 THR A CA 1
ATOM 1557 C C . THR A 1 195 ? -8.420 -4.652 -7.717 1.00 91.19 195 THR A C 1
ATOM 1559 O O . THR A 1 195 ? -9.046 -5.701 -7.839 1.00 91.19 195 THR A O 1
ATOM 1562 N N . ASN A 1 196 ? -7.881 -4.021 -8.755 1.00 91.06 196 ASN A N 1
ATOM 1563 C CA . ASN A 1 196 ? -7.972 -4.516 -10.132 1.00 91.06 196 ASN A CA 1
ATOM 1564 C C . ASN A 1 196 ? -6.617 -4.532 -10.851 1.00 91.06 196 ASN A C 1
ATOM 1566 O O . ASN A 1 196 ? -6.558 -4.578 -12.079 1.00 91.06 196 ASN A O 1
ATOM 1570 N N . VAL A 1 197 ? -5.536 -4.491 -10.074 1.00 91.44 197 VAL A N 1
ATOM 1571 C CA . VAL A 1 197 ? -4.159 -4.558 -10.555 1.00 91.44 197 VAL A CA 1
ATOM 1572 C C . VAL A 1 197 ? -3.476 -5.807 -10.009 1.00 91.44 197 VAL A C 1
ATOM 1574 O O . VAL A 1 197 ? -3.725 -6.226 -8.878 1.00 91.44 197 VAL A O 1
ATOM 1577 N N . ASP A 1 198 ? -2.582 -6.384 -10.803 1.00 89.50 198 ASP A N 1
ATOM 1578 C CA . ASP A 1 198 ? -1.756 -7.527 -10.420 1.00 89.50 198 ASP A CA 1
ATOM 1579 C C . ASP A 1 198 ? -0.259 -7.233 -10.617 1.00 89.50 198 ASP A C 1
ATOM 1581 O O . ASP A 1 198 ? 0.126 -6.178 -11.123 1.00 89.50 198 ASP A O 1
ATOM 1585 N N . LEU A 1 199 ? 0.583 -8.164 -10.159 1.00 90.50 199 LEU A N 1
ATOM 1586 C CA . LEU A 1 199 ? 2.045 -8.096 -10.244 1.00 90.50 199 LEU A CA 1
ATOM 1587 C C . LEU A 1 199 ? 2.611 -9.223 -11.126 1.00 90.50 199 LEU A C 1
ATOM 1589 O O . LEU A 1 199 ? 3.703 -9.735 -10.863 1.00 90.50 199 LEU A O 1
ATOM 1593 N N . ASN A 1 200 ? 1.853 -9.675 -12.130 1.00 89.19 200 ASN A N 1
ATOM 1594 C CA . ASN A 1 200 ? 2.234 -10.827 -12.945 1.00 89.19 200 ASN A CA 1
ATOM 1595 C C . ASN A 1 200 ? 3.386 -10.509 -13.901 1.00 89.19 200 ASN A C 1
ATOM 1597 O O . ASN A 1 200 ? 4.196 -11.396 -14.192 1.00 89.19 200 ASN A O 1
ATOM 1601 N N . ASN A 1 201 ? 3.475 -9.255 -14.360 1.00 94.12 201 ASN A N 1
ATOM 1602 C CA . ASN A 1 201 ? 4.574 -8.781 -15.193 1.00 94.12 201 ASN A CA 1
ATOM 1603 C C . ASN A 1 201 ? 5.897 -8.758 -14.400 1.00 94.12 201 ASN A C 1
ATOM 1605 O O . ASN A 1 201 ? 5.932 -8.475 -13.205 1.00 94.12 201 ASN A O 1
ATOM 1609 N N . ASP A 1 202 ? 7.010 -9.050 -15.072 1.00 94.50 202 ASP A N 1
ATOM 1610 C CA . ASP A 1 202 ? 8.333 -9.074 -14.446 1.00 94.50 202 ASP A CA 1
ATOM 1611 C C . ASP A 1 202 ? 8.951 -7.668 -14.278 1.00 94.50 202 ASP A C 1
ATOM 1613 O O . ASP A 1 202 ? 9.958 -7.528 -13.585 1.00 94.50 202 ASP A O 1
ATOM 1617 N N . PHE A 1 203 ? 8.365 -6.626 -14.878 1.00 97.19 203 PHE A N 1
ATOM 1618 C CA . PHE A 1 203 ? 8.738 -5.223 -14.683 1.00 97.19 203 PHE A CA 1
ATOM 1619 C C . PHE A 1 203 ? 7.481 -4.370 -14.464 1.00 97.19 203 PHE A C 1
ATOM 1621 O O . PHE A 1 203 ? 6.784 -4.019 -15.416 1.00 97.19 203 PHE A O 1
ATOM 1628 N N . VAL A 1 204 ? 7.185 -4.032 -13.209 1.00 97.75 204 VAL A N 1
ATOM 1629 C CA . VAL A 1 204 ? 5.979 -3.292 -12.806 1.00 97.75 204 VAL A CA 1
ATOM 1630 C C . VAL A 1 204 ? 6.361 -1.933 -12.230 1.00 97.75 204 VAL A C 1
ATOM 1632 O O . VAL A 1 204 ? 7.258 -1.835 -11.394 1.00 97.75 204 VAL A O 1
ATOM 1635 N N . VAL A 1 205 ? 5.660 -0.876 -12.632 1.00 98.12 205 VAL A N 1
ATOM 1636 C CA . VAL A 1 205 ? 5.858 0.476 -12.095 1.00 98.12 205 VAL A CA 1
ATOM 1637 C C . VAL A 1 205 ? 4.529 1.071 -11.661 1.00 98.12 205 VAL A C 1
ATOM 1639 O O . VAL A 1 205 ? 3.615 1.200 -12.469 1.00 98.12 205 VAL A O 1
ATOM 1642 N N . PHE A 1 206 ? 4.451 1.475 -10.397 1.00 97.56 206 PHE A N 1
ATOM 1643 C CA . PHE A 1 206 ? 3.358 2.256 -9.830 1.00 97.56 206 PHE A CA 1
ATOM 1644 C C . PHE A 1 206 ? 3.675 3.741 -9.978 1.00 97.56 206 PHE A C 1
ATOM 1646 O O . PHE A 1 206 ? 4.509 4.280 -9.251 1.00 97.56 206 PHE A O 1
ATOM 1653 N N . GLY A 1 207 ? 3.013 4.398 -10.925 1.00 96.12 207 GLY A N 1
ATOM 1654 C CA . GLY A 1 207 ? 3.094 5.839 -11.111 1.00 96.12 207 GLY A CA 1
ATOM 1655 C C . GLY A 1 207 ? 2.051 6.566 -10.276 1.00 96.12 207 GLY A C 1
ATOM 1656 O O . GLY A 1 207 ? 0.862 6.316 -10.447 1.00 96.12 207 GLY A O 1
ATOM 1657 N N . ILE A 1 208 ? 2.482 7.482 -9.406 1.00 93.50 208 ILE A N 1
ATOM 1658 C CA . ILE A 1 208 ? 1.586 8.261 -8.522 1.00 93.50 208 ILE A CA 1
ATOM 1659 C C . ILE A 1 208 ? 1.725 9.781 -8.717 1.00 93.50 208 ILE A C 1
ATOM 1661 O O . ILE A 1 208 ? 1.256 10.564 -7.893 1.00 93.50 208 ILE A O 1
ATOM 1665 N N . ARG A 1 209 ? 2.386 10.221 -9.797 1.00 91.12 209 ARG A N 1
ATOM 1666 C CA . ARG A 1 209 ? 2.674 11.645 -10.057 1.00 91.12 209 ARG A CA 1
ATOM 1667 C C . ARG A 1 209 ? 1.429 12.524 -10.097 1.00 91.12 209 ARG A C 1
ATOM 1669 O O . ARG A 1 209 ? 1.478 13.676 -9.682 1.00 91.12 209 ARG A O 1
ATOM 1676 N N . ASP A 1 210 ? 0.337 11.995 -10.635 1.00 86.31 210 ASP A N 1
ATOM 1677 C CA . ASP A 1 210 ? -0.876 12.770 -10.894 1.00 86.31 210 ASP A CA 1
ATOM 1678 C C . ASP A 1 210 ? -1.803 12.823 -9.653 1.00 86.31 210 ASP A C 1
ATOM 1680 O O . ASP A 1 210 ? -2.976 13.179 -9.765 1.00 86.31 210 ASP A O 1
ATOM 1684 N N . LEU A 1 211 ? -1.284 12.468 -8.467 1.00 86.19 211 LEU A N 1
ATOM 1685 C CA . LEU A 1 211 ? -1.943 12.652 -7.173 1.00 86.19 211 LEU A CA 1
ATOM 1686 C C . LEU A 1 211 ? -1.629 14.017 -6.562 1.00 86.19 211 LEU A C 1
ATOM 1688 O O . LEU A 1 211 ? -0.575 14.608 -6.792 1.00 86.19 211 LEU A O 1
ATOM 1692 N N . GLU A 1 212 ? -2.530 14.492 -5.703 1.00 82.38 212 GLU A N 1
ATOM 1693 C CA . GLU A 1 212 ? -2.251 15.650 -4.860 1.00 82.38 212 GLU A CA 1
ATOM 1694 C C . GLU A 1 212 ? -1.033 15.379 -3.957 1.00 82.38 212 GLU A C 1
ATOM 1696 O O . GLU A 1 212 ? -0.825 14.268 -3.472 1.00 82.38 212 GLU A O 1
ATOM 1701 N N . GLN A 1 213 ? -0.222 16.403 -3.688 1.00 79.81 213 GLN A N 1
ATOM 1702 C CA . GLN A 1 213 ? 1.005 16.251 -2.899 1.00 79.81 213 GLN A CA 1
ATOM 1703 C C . GLN A 1 213 ? 0.753 15.728 -1.472 1.00 79.81 213 GLN A C 1
ATOM 1705 O O . GLN A 1 213 ? 1.602 15.051 -0.892 1.00 79.81 213 GLN A O 1
ATOM 1710 N N . SER A 1 214 ? -0.416 16.034 -0.907 1.00 80.56 214 SER A N 1
ATOM 1711 C CA . SER A 1 214 ? -0.889 15.522 0.384 1.00 80.56 214 SER A CA 1
ATOM 1712 C C . SER A 1 214 ? -1.104 14.000 0.378 1.00 80.56 214 SER A C 1
ATOM 1714 O O . SER A 1 214 ? -0.970 13.362 1.420 1.00 80.56 214 SER A O 1
ATOM 1716 N N . MET A 1 215 ? -1.346 13.410 -0.796 1.00 85.25 215 MET A N 1
ATOM 1717 C CA . MET A 1 215 ? -1.633 11.988 -0.996 1.00 85.25 215 MET A CA 1
ATOM 1718 C C . MET A 1 215 ? -0.402 11.146 -1.302 1.00 85.25 215 MET A C 1
ATOM 1720 O O . MET A 1 215 ? -0.472 9.923 -1.213 1.00 85.25 215 MET A O 1
ATOM 1724 N N . THR A 1 216 ? 0.721 11.763 -1.676 1.00 90.94 216 THR A N 1
ATOM 1725 C CA . THR A 1 216 ? 1.888 11.020 -2.164 1.00 90.94 216 THR A CA 1
ATOM 1726 C C . THR A 1 216 ? 2.410 10.027 -1.123 1.00 90.94 216 THR A C 1
ATOM 1728 O O . THR A 1 216 ? 2.655 8.877 -1.463 1.00 90.94 216 THR A O 1
ATOM 1731 N N . ASP A 1 217 ? 2.520 10.423 0.150 1.00 93.06 217 ASP A N 1
ATOM 1732 C CA . ASP A 1 217 ? 2.960 9.523 1.233 1.00 93.06 217 ASP A CA 1
ATOM 1733 C C . ASP A 1 217 ? 1.977 8.357 1.445 1.00 93.06 217 ASP A C 1
ATOM 1735 O O . ASP A 1 217 ? 2.389 7.199 1.467 1.00 93.06 217 ASP A O 1
ATOM 1739 N N . VAL A 1 218 ? 0.670 8.646 1.495 1.00 92.94 218 VAL A N 1
ATOM 1740 C CA . VAL A 1 218 ? -0.390 7.628 1.622 1.00 92.94 218 VAL A CA 1
ATOM 1741 C C . VAL A 1 218 ? -0.330 6.635 0.459 1.00 92.94 218 VAL A C 1
ATOM 1743 O O . VAL A 1 218 ? -0.354 5.425 0.672 1.00 92.94 218 VAL A O 1
ATOM 1746 N N . ALA A 1 219 ? -0.207 7.129 -0.771 1.00 93.88 219 ALA A N 1
ATOM 1747 C CA . ALA A 1 219 ? -0.152 6.295 -1.961 1.00 93.88 219 ALA A CA 1
ATOM 1748 C C . ALA A 1 219 ? 1.104 5.422 -1.998 1.00 93.88 219 ALA A C 1
ATOM 1750 O O . ALA A 1 219 ? 1.003 4.228 -2.275 1.00 93.88 219 ALA A O 1
ATOM 1751 N N . MET A 1 220 ? 2.274 5.980 -1.665 1.00 95.94 220 MET A N 1
ATOM 1752 C CA . MET A 1 220 ? 3.513 5.204 -1.547 1.00 95.94 220 MET A CA 1
ATOM 1753 C C . MET A 1 220 ? 3.394 4.126 -0.471 1.00 95.94 220 MET A C 1
ATOM 1755 O O . MET A 1 220 ? 3.830 2.997 -0.692 1.00 95.94 220 MET A O 1
ATOM 1759 N N . PHE A 1 221 ? 2.779 4.451 0.670 1.00 95.44 221 PHE A N 1
ATOM 1760 C CA . PHE A 1 221 ? 2.532 3.491 1.740 1.00 95.44 221 PHE A CA 1
ATOM 1761 C C . PHE A 1 221 ? 1.649 2.336 1.267 1.00 95.44 221 PHE A C 1
ATOM 1763 O O . PHE A 1 221 ? 2.041 1.181 1.417 1.00 95.44 221 PHE A O 1
ATOM 1770 N N . ILE A 1 222 ? 0.491 2.636 0.671 1.00 94.81 222 ILE A N 1
ATOM 1771 C CA . ILE A 1 222 ? -0.459 1.622 0.193 1.00 94.81 222 ILE A CA 1
ATOM 1772 C C . ILE A 1 222 ? 0.173 0.764 -0.906 1.00 94.81 222 ILE A C 1
ATOM 1774 O O . ILE A 1 222 ? 0.047 -0.455 -0.867 1.00 94.81 222 ILE A O 1
ATOM 1778 N N . CYS A 1 223 ? 0.919 1.364 -1.841 1.00 95.75 223 CYS A N 1
ATOM 1779 C CA . CYS A 1 223 ? 1.656 0.608 -2.855 1.00 95.75 223 CYS A CA 1
ATOM 1780 C C . CYS A 1 223 ? 2.667 -0.345 -2.215 1.00 95.75 223 CYS A C 1
ATOM 1782 O O . CYS A 1 223 ? 2.725 -1.517 -2.579 1.00 95.75 223 CYS A O 1
ATOM 1784 N N . LEU A 1 224 ? 3.464 0.138 -1.257 1.00 96.06 224 LEU A N 1
ATOM 1785 C CA . LEU A 1 224 ? 4.465 -0.694 -0.597 1.00 96.06 224 LEU A CA 1
ATOM 1786 C C . LEU A 1 224 ? 3.816 -1.813 0.226 1.00 96.06 224 LEU A C 1
ATOM 1788 O O . LEU A 1 224 ? 4.340 -2.923 0.233 1.00 96.06 224 LEU A O 1
ATOM 1792 N N . GLU A 1 225 ? 2.694 -1.543 0.897 1.00 93.06 225 GLU A N 1
ATOM 1793 C CA . GLU A 1 225 ? 1.917 -2.541 1.641 1.00 93.06 225 GLU A CA 1
ATOM 1794 C C . GLU A 1 225 ? 1.360 -3.618 0.706 1.00 93.06 225 GLU A C 1
ATOM 1796 O O . GLU A 1 225 ? 1.595 -4.805 0.945 1.00 93.06 225 GLU A O 1
ATOM 1801 N N . PHE A 1 226 ? 0.760 -3.209 -0.413 1.00 92.31 226 PHE A N 1
ATOM 1802 C CA . PHE A 1 226 ? 0.239 -4.104 -1.442 1.00 92.31 226 PHE A CA 1
ATOM 1803 C C . PHE A 1 226 ? 1.336 -5.000 -2.029 1.00 92.31 226 PHE A C 1
ATOM 1805 O O . PHE A 1 226 ? 1.211 -6.227 -2.036 1.00 92.31 226 PHE A O 1
ATOM 1812 N N . ILE A 1 227 ? 2.451 -4.396 -2.459 1.00 92.94 227 ILE A N 1
ATOM 1813 C CA . ILE A 1 227 ? 3.617 -5.118 -2.981 1.00 92.94 227 ILE A CA 1
ATOM 1814 C C . ILE A 1 227 ? 4.125 -6.099 -1.928 1.00 92.94 227 ILE A C 1
ATOM 1816 O O . ILE A 1 227 ? 4.357 -7.268 -2.223 1.00 92.94 227 ILE A O 1
ATOM 1820 N N . TRP A 1 228 ? 4.289 -5.645 -0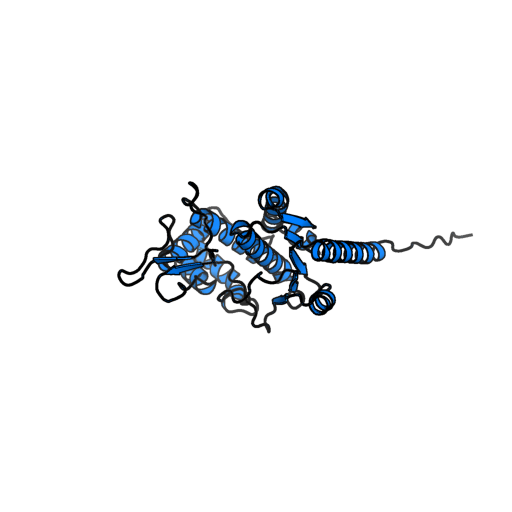.687 1.00 90.88 228 TRP A N 1
ATOM 1821 C CA . TRP A 1 228 ? 4.833 -6.473 0.378 1.00 90.88 228 TRP A CA 1
ATOM 1822 C C . TRP A 1 228 ? 3.934 -7.662 0.718 1.00 90.88 228 TRP A C 1
ATOM 1824 O O . TRP A 1 228 ? 4.436 -8.764 0.940 1.00 90.88 228 TRP A O 1
ATOM 1834 N N . ASN A 1 229 ? 2.616 -7.471 0.717 1.00 85.44 229 ASN A N 1
ATOM 1835 C CA . ASN A 1 229 ? 1.661 -8.551 0.928 1.00 85.44 229 ASN A CA 1
ATOM 1836 C C . ASN A 1 229 ? 1.719 -9.590 -0.189 1.00 85.44 229 ASN A C 1
ATOM 1838 O O . ASN A 1 229 ? 1.874 -10.766 0.122 1.00 85.44 229 ASN A O 1
ATOM 1842 N N . LYS A 1 230 ? 1.736 -9.174 -1.460 1.00 85.38 230 LYS A N 1
ATOM 1843 C CA . LYS A 1 230 ? 1.894 -10.093 -2.603 1.00 85.38 230 LYS A CA 1
ATOM 1844 C C . LYS A 1 230 ? 3.248 -10.817 -2.613 1.00 85.38 230 LYS A C 1
ATOM 1846 O O . LYS A 1 230 ? 3.338 -11.959 -3.039 1.00 85.38 230 LYS A O 1
ATOM 1851 N N . ILE A 1 231 ? 4.320 -10.185 -2.129 1.00 85.62 231 ILE A N 1
ATOM 1852 C CA . ILE A 1 231 ? 5.641 -10.833 -2.022 1.00 85.62 231 ILE A CA 1
ATOM 1853 C C . ILE A 1 231 ? 5.661 -11.909 -0.943 1.00 85.62 231 ILE A C 1
ATOM 1855 O O . ILE A 1 231 ? 6.247 -12.969 -1.153 1.00 85.62 231 ILE A O 1
ATOM 1859 N N . LYS A 1 232 ? 5.048 -11.632 0.213 1.00 80.25 232 LYS A N 1
ATOM 1860 C CA . LYS A 1 232 ? 4.889 -12.637 1.270 1.00 80.25 232 LYS A CA 1
ATOM 1861 C C . LYS A 1 232 ? 4.002 -13.796 0.817 1.00 80.25 232 LYS A C 1
ATOM 1863 O O . LYS A 1 232 ? 4.168 -14.881 1.355 1.00 80.25 232 LYS A O 1
ATOM 1868 N N . SER A 1 233 ? 3.096 -13.537 -0.128 1.00 69.00 233 SER A N 1
ATOM 1869 C CA . SER A 1 233 ? 2.070 -14.479 -0.551 1.00 69.00 233 SER A CA 1
ATOM 1870 C C . SER A 1 233 ? 2.641 -15.636 -1.390 1.00 69.00 233 SER A C 1
ATOM 1872 O O . SER A 1 233 ? 2.382 -16.787 -1.071 1.00 69.00 233 SER A O 1
ATOM 1874 N N . GLY A 1 234 ? 3.552 -15.404 -2.347 1.00 66.94 234 GLY A N 1
ATOM 1875 C CA . GLY A 1 234 ? 4.290 -16.540 -2.925 1.00 66.94 234 GLY A CA 1
ATOM 1876 C C . GLY A 1 234 ? 4.907 -16.372 -4.311 1.00 66.94 234 GLY A C 1
ATOM 1877 O O . GLY A 1 234 ? 5.041 -15.275 -4.835 1.00 66.94 234 GLY A O 1
ATOM 1878 N N . ASP A 1 235 ? 5.327 -17.503 -4.885 1.00 69.69 235 ASP A N 1
ATOM 1879 C CA . ASP A 1 235 ? 6.170 -17.761 -6.077 1.00 69.69 235 ASP A CA 1
ATOM 1880 C C . ASP A 1 235 ? 7.696 -17.883 -5.855 1.00 69.69 235 ASP A C 1
ATOM 1882 O O . ASP A 1 235 ? 8.397 -18.416 -6.718 1.00 69.69 235 ASP A O 1
ATOM 1886 N N . LYS A 1 236 ? 8.232 -17.419 -4.713 1.00 73.25 236 LYS A N 1
ATOM 1887 C CA . LYS A 1 236 ? 9.675 -17.450 -4.356 1.00 73.25 236 LYS A CA 1
ATOM 1888 C C . LYS A 1 236 ? 10.627 -16.832 -5.403 1.00 73.25 236 LYS A C 1
ATOM 1890 O O . LYS A 1 236 ? 11.849 -16.988 -5.294 1.00 73.25 236 LYS A O 1
ATOM 1895 N N . LYS A 1 237 ? 10.125 -16.094 -6.398 1.00 83.06 237 LYS A N 1
ATOM 1896 C CA . LYS A 1 237 ? 10.938 -15.443 -7.432 1.00 83.06 237 LYS A CA 1
ATOM 1897 C C . LYS A 1 237 ? 11.763 -14.306 -6.844 1.00 83.06 237 LYS A C 1
ATOM 1899 O O . LYS A 1 237 ? 11.338 -13.611 -5.919 1.00 83.06 237 LYS A O 1
ATOM 1904 N N . ARG A 1 238 ? 12.952 -14.108 -7.424 1.00 91.25 238 ARG A N 1
ATOM 1905 C CA . ARG A 1 238 ? 13.843 -12.994 -7.082 1.00 91.25 238 ARG A CA 1
ATOM 1906 C C . ARG A 1 238 ? 13.172 -11.685 -7.453 1.00 91.25 238 ARG A C 1
ATOM 1908 O O . ARG A 1 238 ? 12.781 -11.513 -8.607 1.00 91.25 238 ARG A O 1
ATOM 1915 N N . ARG A 1 239 ? 13.087 -10.767 -6.495 1.00 92.81 239 ARG A N 1
ATOM 1916 C CA . ARG A 1 239 ? 12.449 -9.462 -6.679 1.00 92.81 239 ARG A CA 1
ATOM 1917 C C . ARG A 1 239 ? 13.365 -8.321 -6.254 1.00 92.81 239 ARG A C 1
ATOM 1919 O O . ARG A 1 239 ? 14.073 -8.418 -5.255 1.00 92.81 239 ARG A O 1
ATOM 1926 N N . LEU A 1 240 ? 13.313 -7.223 -6.989 1.00 95.69 240 LEU A N 1
ATOM 1927 C CA . LEU A 1 240 ? 13.913 -5.948 -6.639 1.00 95.69 240 LEU A CA 1
ATOM 1928 C C . LEU A 1 240 ? 12.792 -4.921 -6.496 1.00 95.69 240 LEU A C 1
ATOM 1930 O O . LEU A 1 240 ? 12.149 -4.568 -7.480 1.00 95.69 240 LEU A O 1
ATOM 1934 N N . ILE A 1 241 ? 12.571 -4.456 -5.272 1.00 96.88 241 ILE A N 1
ATOM 1935 C CA . ILE A 1 241 ? 11.646 -3.367 -4.972 1.00 96.88 241 ILE A CA 1
ATOM 1936 C C . ILE A 1 241 ? 12.448 -2.067 -4.980 1.00 96.88 241 ILE A C 1
ATOM 1938 O O . ILE A 1 241 ? 13.485 -1.971 -4.322 1.00 96.88 241 ILE A O 1
ATOM 1942 N N . ILE A 1 242 ? 11.969 -1.064 -5.699 1.00 97.06 242 ILE A N 1
ATOM 1943 C CA . ILE A 1 242 ? 12.552 0.275 -5.738 1.00 97.06 242 ILE A CA 1
ATOM 1944 C C . ILE A 1 242 ? 11.487 1.249 -5.249 1.00 97.06 242 ILE A C 1
ATOM 1946 O O . ILE A 1 242 ? 10.411 1.342 -5.832 1.00 97.06 242 ILE A O 1
ATOM 1950 N N . VAL A 1 243 ? 11.780 1.967 -4.170 1.00 97.00 243 VAL A N 1
ATOM 1951 C CA . VAL A 1 243 ? 10.927 3.052 -3.677 1.00 97.00 243 VAL A CA 1
ATOM 1952 C C . VAL A 1 243 ? 11.631 4.351 -4.018 1.00 97.00 243 VAL A C 1
ATOM 1954 O O . VAL A 1 243 ? 12.545 4.760 -3.304 1.00 97.00 243 VAL A O 1
ATOM 1957 N N . ASP A 1 244 ? 11.260 4.964 -5.140 1.00 94.62 244 ASP A N 1
ATOM 1958 C CA . ASP A 1 244 ? 11.877 6.221 -5.546 1.00 94.62 244 ASP A CA 1
ATOM 1959 C C . ASP A 1 244 ? 11.385 7.371 -4.659 1.00 94.62 244 ASP A C 1
ATOM 1961 O O . ASP A 1 244 ? 10.263 7.359 -4.153 1.00 94.62 244 ASP A O 1
ATOM 1965 N N . GLU A 1 245 ? 12.257 8.345 -4.413 1.00 93.31 245 GLU A N 1
ATOM 1966 C CA . GLU A 1 245 ? 12.033 9.430 -3.453 1.00 93.31 245 GLU A CA 1
ATOM 1967 C C . GLU A 1 245 ? 11.554 8.939 -2.067 1.00 93.31 245 GLU A C 1
ATOM 1969 O O . GLU A 1 245 ? 10.716 9.567 -1.415 1.00 93.31 245 GLU A O 1
ATOM 1974 N N . ALA A 1 246 ? 12.124 7.836 -1.558 1.00 94.44 246 ALA A N 1
ATOM 1975 C CA . ALA A 1 246 ? 11.732 7.220 -0.282 1.00 94.44 246 ALA A CA 1
ATOM 1976 C C . ALA A 1 246 ? 11.758 8.176 0.930 1.00 94.44 246 ALA A C 1
ATOM 1978 O O . ALA A 1 246 ? 11.102 7.927 1.944 1.00 94.44 246 ALA A O 1
ATOM 1979 N N . TRP A 1 247 ? 12.480 9.300 0.840 1.00 93.12 247 TRP A N 1
ATOM 1980 C CA . TRP A 1 247 ? 12.451 10.370 1.843 1.00 93.12 247 TRP A CA 1
ATOM 1981 C C . TRP A 1 247 ? 11.058 10.984 2.042 1.00 93.12 247 TRP A C 1
ATOM 1983 O O . TRP A 1 247 ? 10.817 11.561 3.101 1.00 93.12 247 TRP A O 1
ATOM 1993 N N . ILE A 1 248 ? 10.143 10.862 1.072 1.00 93.50 248 ILE A N 1
ATOM 1994 C CA . ILE A 1 248 ? 8.739 11.266 1.214 1.00 93.50 248 ILE A CA 1
ATOM 1995 C C . ILE A 1 248 ? 8.088 10.465 2.346 1.00 93.50 248 ILE A C 1
ATOM 1997 O O . ILE A 1 248 ? 7.546 11.077 3.266 1.00 93.50 248 ILE A O 1
ATOM 2001 N N . MET A 1 249 ? 8.247 9.137 2.343 1.00 94.31 249 MET A N 1
ATOM 2002 C CA . MET A 1 249 ? 7.735 8.253 3.398 1.00 94.31 249 MET A CA 1
ATOM 2003 C C . MET A 1 249 ? 8.409 8.505 4.750 1.00 94.31 249 MET A C 1
ATOM 2005 O O . MET A 1 249 ? 7.783 8.389 5.797 1.00 94.31 249 MET A O 1
ATOM 2009 N N . LEU A 1 250 ? 9.688 8.897 4.763 1.00 93.19 250 LEU A N 1
ATOM 2010 C CA . LEU A 1 250 ? 10.418 9.172 6.010 1.00 93.19 250 LEU A CA 1
ATOM 2011 C C . LEU A 1 250 ? 9.903 10.405 6.774 1.00 93.19 250 LEU A C 1
ATOM 2013 O O . LEU A 1 250 ? 10.289 10.608 7.924 1.00 93.19 250 LEU A O 1
ATOM 2017 N N . LYS A 1 251 ? 9.045 11.237 6.166 1.00 90.50 251 LYS A N 1
ATOM 2018 C CA . LYS A 1 251 ? 8.415 12.383 6.846 1.00 90.50 251 LYS A CA 1
ATOM 2019 C C . LYS A 1 251 ? 7.315 11.972 7.820 1.00 90.50 251 LYS A C 1
ATOM 2021 O O . LYS A 1 251 ? 6.960 12.775 8.683 1.00 90.50 251 LYS A O 1
ATOM 2026 N N . ASN A 1 252 ? 6.765 10.772 7.657 1.00 90.69 252 ASN A N 1
ATOM 2027 C CA . ASN A 1 252 ? 5.741 10.207 8.517 1.00 90.69 252 ASN A CA 1
ATOM 2028 C C . ASN A 1 252 ? 6.339 9.039 9.302 1.00 90.69 252 ASN A C 1
ATOM 2030 O O . ASN A 1 252 ? 6.972 8.149 8.739 1.00 90.69 252 ASN A O 1
ATOM 2034 N N . GLU A 1 253 ? 6.158 9.044 10.620 1.00 90.06 253 GLU A N 1
ATOM 2035 C CA . GLU A 1 253 ? 6.738 8.021 11.487 1.00 90.06 253 GLU A CA 1
ATOM 2036 C C . GLU A 1 253 ? 6.206 6.617 11.158 1.00 90.06 253 GLU A C 1
ATOM 2038 O O . GLU A 1 253 ? 6.985 5.661 11.127 1.00 90.06 253 GLU A O 1
ATOM 2043 N N . SER A 1 254 ? 4.909 6.488 10.863 1.00 89.81 254 SER A N 1
ATOM 2044 C CA . SER A 1 254 ? 4.293 5.208 10.503 1.00 89.81 254 SER A CA 1
ATOM 2045 C C . SER A 1 254 ? 4.818 4.702 9.157 1.00 89.81 254 SER A C 1
ATOM 2047 O O . SER A 1 254 ? 5.265 3.554 9.073 1.00 89.81 254 SER A O 1
ATOM 2049 N N . SER A 1 255 ? 4.864 5.566 8.136 1.00 92.75 255 SER A N 1
ATOM 2050 C CA . SER A 1 255 ? 5.407 5.210 6.818 1.00 92.75 255 SER A CA 1
ATOM 2051 C C . SER A 1 255 ? 6.889 4.858 6.865 1.00 92.75 255 SER A C 1
ATOM 2053 O O . SER A 1 255 ? 7.304 3.834 6.319 1.00 92.75 255 SER A O 1
ATOM 2055 N N . GLY A 1 256 ? 7.695 5.651 7.573 1.00 93.62 256 GLY A N 1
ATOM 2056 C CA . GLY A 1 256 ? 9.126 5.408 7.724 1.00 93.62 256 GLY A CA 1
ATOM 2057 C C . GLY A 1 256 ? 9.434 4.095 8.446 1.00 93.62 256 GLY A C 1
ATOM 2058 O O . GLY A 1 256 ? 10.288 3.330 7.993 1.00 93.62 256 GLY A O 1
ATOM 2059 N N . ARG A 1 257 ? 8.702 3.780 9.525 1.00 91.88 257 ARG A N 1
ATOM 2060 C CA . ARG A 1 257 ? 8.844 2.500 10.241 1.00 91.88 257 ARG A CA 1
ATOM 2061 C C . ARG A 1 257 ? 8.454 1.308 9.368 1.00 91.88 257 ARG A C 1
ATOM 2063 O O . ARG A 1 257 ? 9.113 0.270 9.432 1.00 91.88 257 ARG A O 1
ATOM 2070 N N . PHE A 1 258 ? 7.410 1.439 8.550 1.00 92.88 258 PHE A N 1
ATOM 2071 C CA . PHE A 1 258 ? 7.006 0.375 7.632 1.00 92.88 258 PHE A CA 1
ATOM 2072 C C . PHE A 1 258 ? 8.046 0.149 6.527 1.00 92.88 258 PHE A C 1
ATOM 2074 O O . PHE A 1 258 ? 8.467 -0.988 6.308 1.00 92.88 258 PHE A O 1
ATOM 2081 N N . LEU A 1 259 ? 8.558 1.222 5.913 1.00 95.44 259 LEU A N 1
ATOM 2082 C CA . LEU A 1 259 ? 9.660 1.147 4.951 1.00 95.44 259 LEU A CA 1
ATOM 2083 C C . LEU A 1 259 ? 10.893 0.455 5.559 1.00 95.44 259 LEU A C 1
ATOM 2085 O O . LEU A 1 259 ? 11.499 -0.417 4.934 1.00 95.44 259 LEU A O 1
ATOM 2089 N N . GLU A 1 260 ? 11.249 0.793 6.802 1.00 94.44 260 GLU A N 1
ATOM 2090 C CA . GLU A 1 260 ? 12.357 0.156 7.520 1.00 94.44 260 GLU A CA 1
ATOM 2091 C C . GLU A 1 260 ? 12.101 -1.338 7.792 1.00 94.44 260 GLU A C 1
ATOM 2093 O O . GLU A 1 260 ? 13.005 -2.163 7.618 1.00 94.44 260 GLU A O 1
ATOM 2098 N N . LYS A 1 261 ? 10.872 -1.708 8.183 1.00 91.56 261 LYS A N 1
ATOM 2099 C CA . LYS A 1 261 ? 10.449 -3.107 8.366 1.00 91.56 261 LYS A CA 1
ATOM 2100 C C . LYS A 1 261 ? 10.644 -3.900 7.075 1.00 91.56 261 LYS A C 1
ATOM 2102 O O . LYS A 1 261 ? 11.277 -4.958 7.118 1.00 91.56 261 LYS A O 1
ATOM 2107 N N . VAL A 1 262 ? 10.166 -3.387 5.939 1.00 92.38 262 VAL A N 1
ATOM 2108 C CA . VAL A 1 262 ? 10.341 -4.032 4.627 1.00 92.38 262 VAL A CA 1
ATOM 2109 C C . VAL A 1 262 ? 11.830 -4.159 4.295 1.00 92.38 262 VAL A C 1
ATOM 2111 O O . VAL A 1 262 ? 12.300 -5.260 4.017 1.00 92.38 262 VAL A O 1
ATOM 2114 N N . ALA A 1 263 ? 12.620 -3.091 4.451 1.00 92.94 263 ALA A N 1
ATOM 2115 C CA . ALA A 1 263 ? 14.062 -3.107 4.182 1.00 92.94 263 ALA A CA 1
ATOM 2116 C C . ALA A 1 263 ? 14.822 -4.188 4.977 1.00 92.94 263 ALA A C 1
ATOM 2118 O O . ALA A 1 263 ? 15.732 -4.844 4.463 1.00 92.94 263 ALA A O 1
ATOM 2119 N N . LYS A 1 264 ? 14.456 -4.382 6.250 1.00 90.31 264 LYS A N 1
ATOM 2120 C CA . LYS A 1 264 ? 15.084 -5.371 7.140 1.00 90.31 264 LYS A CA 1
ATOM 2121 C C . LYS A 1 264 ? 14.662 -6.807 6.833 1.00 90.31 264 LYS A C 1
ATOM 2123 O O . LYS A 1 264 ? 15.433 -7.727 7.108 1.00 90.31 264 LYS A O 1
ATOM 2128 N N . THR A 1 265 ? 13.464 -7.007 6.289 1.00 88.88 265 THR A N 1
ATOM 2129 C CA . THR A 1 265 ? 12.847 -8.337 6.153 1.00 88.88 265 THR A CA 1
ATOM 2130 C C . THR A 1 265 ? 12.810 -8.870 4.723 1.00 88.88 265 THR A C 1
ATOM 2132 O O . THR A 1 265 ? 12.800 -10.088 4.569 1.00 88.88 265 THR A O 1
ATOM 2135 N N . ALA A 1 266 ? 12.902 -8.016 3.696 1.00 89.25 266 ALA A N 1
ATOM 2136 C CA . ALA A 1 266 ? 12.828 -8.381 2.274 1.00 89.25 266 ALA A CA 1
ATOM 2137 C C . ALA A 1 266 ? 13.720 -9.573 1.890 1.00 89.25 266 ALA A C 1
ATOM 2139 O O . ALA A 1 266 ? 13.282 -10.484 1.187 1.00 89.25 266 ALA A O 1
ATOM 2140 N N . ARG A 1 267 ? 14.937 -9.636 2.449 1.00 86.69 267 ARG A N 1
ATOM 2141 C CA . ARG A 1 267 ? 15.897 -10.723 2.189 1.00 86.69 267 ARG A CA 1
ATOM 2142 C C . ARG A 1 267 ? 15.368 -12.116 2.538 1.00 86.69 267 ARG A C 1
ATOM 2144 O O . ARG A 1 267 ? 15.779 -13.079 1.903 1.00 86.69 267 ARG A O 1
ATOM 2151 N N . LYS A 1 268 ? 14.465 -12.233 3.519 1.00 86.31 268 LYS A N 1
ATOM 2152 C CA . LYS A 1 268 ? 13.845 -13.515 3.898 1.00 86.31 268 LYS A CA 1
ATOM 2153 C C . LYS A 1 268 ? 12.897 -14.049 2.817 1.00 86.31 268 LYS A C 1
ATOM 2155 O O . LYS A 1 268 ? 12.692 -15.251 2.750 1.00 86.31 268 LYS A O 1
ATOM 2160 N N . PHE A 1 269 ? 12.381 -13.170 1.958 1.00 85.19 269 PHE A N 1
ATOM 2161 C CA . PHE A 1 269 ? 11.397 -13.472 0.914 1.00 85.19 269 PHE A CA 1
ATOM 2162 C C . PHE A 1 269 ? 11.996 -13.353 -0.497 1.00 85.19 269 PHE A C 1
ATOM 2164 O O . PHE A 1 269 ? 11.300 -13.028 -1.454 1.00 85.19 269 PHE A O 1
ATOM 2171 N N . ASN A 1 270 ? 13.311 -13.571 -0.633 1.00 87.12 270 ASN A N 1
ATOM 2172 C CA . ASN A 1 270 ? 14.041 -13.459 -1.903 1.00 87.12 270 ASN A CA 1
ATOM 2173 C C . ASN A 1 270 ? 13.877 -12.087 -2.602 1.00 87.12 270 ASN A C 1
ATOM 2175 O O . ASN A 1 270 ? 13.937 -11.983 -3.830 1.00 87.12 270 ASN A O 1
ATOM 2179 N N . ALA A 1 271 ? 13.676 -11.030 -1.807 1.00 88.88 271 ALA A N 1
ATOM 2180 C CA . ALA A 1 271 ? 13.498 -9.664 -2.277 1.00 88.88 271 ALA A CA 1
ATOM 2181 C C . ALA A 1 271 ? 14.622 -8.734 -1.782 1.00 88.88 271 ALA A C 1
ATOM 2183 O O . ALA A 1 271 ? 15.115 -8.846 -0.655 1.00 88.88 271 ALA A O 1
ATOM 2184 N N . GLY A 1 272 ? 15.020 -7.787 -2.628 1.00 88.56 272 GLY A N 1
ATOM 2185 C CA . GLY A 1 272 ? 15.846 -6.632 -2.273 1.00 88.56 272 GLY A CA 1
ATOM 2186 C C . GLY A 1 272 ? 15.021 -5.345 -2.271 1.00 88.56 272 GLY A C 1
ATOM 2187 O O . GLY A 1 272 ? 14.023 -5.261 -2.980 1.00 88.56 272 GLY A O 1
ATOM 2188 N N . LEU A 1 273 ? 15.445 -4.344 -1.495 1.00 90.12 273 LEU A N 1
ATOM 2189 C CA . LEU A 1 273 ? 14.851 -3.004 -1.489 1.00 90.12 273 LEU A CA 1
ATOM 2190 C C . LEU A 1 273 ? 15.934 -1.954 -1.770 1.00 90.12 273 LEU A C 1
ATOM 2192 O O . LEU A 1 273 ? 16.918 -1.882 -1.030 1.00 90.12 273 LEU A O 1
ATOM 2196 N N . ILE A 1 274 ? 15.723 -1.125 -2.790 1.00 86.62 274 ILE A N 1
ATOM 2197 C CA . ILE A 1 274 ? 16.458 0.124 -3.029 1.00 86.62 274 ILE A CA 1
ATOM 2198 C C . ILE A 1 274 ? 15.549 1.286 -2.610 1.00 86.62 274 ILE A C 1
ATOM 2200 O O . ILE A 1 274 ? 14.359 1.289 -2.921 1.00 86.62 274 ILE A O 1
ATOM 2204 N N . ARG A 1 275 ? 16.112 2.240 -1.865 1.00 74.25 275 ARG A N 1
ATOM 2205 C CA . ARG A 1 275 ? 15.427 3.393 -1.268 1.00 74.25 275 ARG A CA 1
ATOM 2206 C C . ARG A 1 275 ? 16.295 4.642 -1.361 1.00 74.25 275 ARG A C 1
ATOM 2208 O O . ARG A 1 275 ? 17.537 4.466 -1.386 1.00 74.25 275 ARG A O 1
#

Nearest PDB structures (foldseek):
  8rtd-assembly1_g  TM=7.243E-01  e=9.761E-06  Escherichia coli
  8rtd-assembly1_O  TM=7.290E-01  e=1.712E-05  Escherichia coli
  8rtd-assembly1_T  TM=7.277E-01  e=3.760E-05  Escherichia coli
  8rtd-assembly1_P  TM=7.136E-01  e=3.981E-04  Escherichia coli
  7o41-assembly1_A-1  TM=6.752E-01  e=9.267E-02  Escherichia coli